Protein AF-A0A354MWX5-F1 (afdb_monomer)

Foldseek 3Di:
DQPQVVCCVVCQVLFWKAAPVGDTQHWDWDDDSQFIKTWGWLVVPQPGQKIWGSFVVFKDFQPFDWWKWAAAAPVRRHIDTGGLHDDDWDKDKRQHHPAQWMWTAGQVWTKIKGWDPPARWIWIWTCDPRMITTTIMGGCNPVDGSDGITMMTIGTDDNVPRDVVVNVVSVVVVCVVVVVDDDPVNVVVDPPDPPD

Secondary structure (DSSP, 8-state):
--HHHHHHHHHGGG-EEEETT--EEEPEEEEETTEEEEEE-GGGTTT-SEEEESTTTTEEETT-SEEEEE--BTT----EEEE-----SEEEEESSBSSSEEEEEESS-EEEEEE-TTS-EEEEEEEETTEEEEEEEEE-TTS----S-EEEEEEEE-TTT--HHHHHHHHHHHHHHTT----HHHHHTSPPP---

pLDDT: mean 93.09, std 8.94, range [40.59, 98.56]

Solvent-accessible surface area (backbone atoms only — not comparable to full-atom values): 10875 Å² total; per-residue (Å²): 130,62,68,41,54,56,46,45,78,73,46,51,91,33,42,29,29,35,35,83,87,68,50,77,46,68,44,48,76,45,70,44,105,83,24,29,42,34,41,36,60,40,88,80,47,64,84,48,52,32,37,34,42,31,46,62,65,32,52,49,44,51,75,48,59,49,31,39,38,41,50,29,32,76,88,65,53,64,65,48,76,48,61,34,60,91,69,70,75,44,77,48,70,46,70,46,48,73,48,60,44,40,36,44,31,32,73,91,42,10,34,34,43,33,51,62,87,86,63,68,55,26,41,41,36,37,35,47,95,57,32,37,37,38,28,44,35,34,64,41,76,84,74,57,75,80,83,65,58,53,47,36,41,38,32,77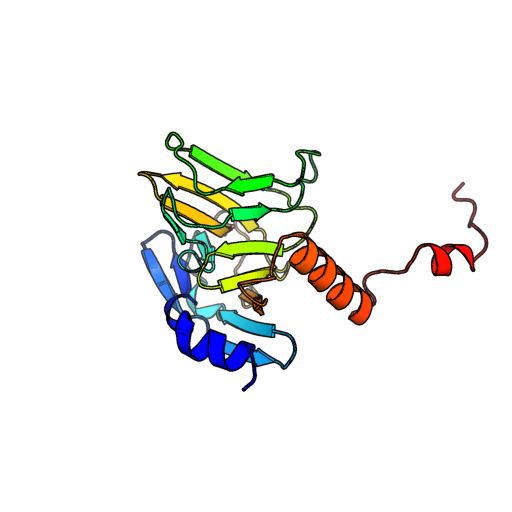,40,56,38,91,75,32,43,72,67,50,45,52,50,49,53,51,50,56,36,42,77,70,63,76,52,80,55,67,73,65,57,65,74,42,78,81,74,82,83,123

Nearest PDB structures (foldseek):
  6xua-assembly1_B  TM=2.267E-01  e=2.354E+00  Homo sapiens
  1yiv-assembly1_A  TM=2.141E-01  e=3.846E+00  Equus caballus
  5n4p-assembly1_A  TM=2.303E-01  e=5.337E+00  Homo sapiens
  5n4m-assembly1_A  TM=1.797E-01  e=5.337E+00  Homo sapiens

Radius of gyration: 17.82 Å; Cα contacts (8 Å, |Δi|>4): 387; chains: 1; bounding box: 54×37×44 Å

Structure (mmCIF, N/CA/C/O backbone):
data_AF-A0A354MWX5-F1
#
_entry.id   AF-A0A354MWX5-F1
#
loop_
_atom_site.group_PDB
_atom_site.id
_atom_site.type_symbol
_atom_site.label_atom_id
_atom_site.label_alt_id
_atom_site.label_comp_id
_atom_site.label_asym_id
_atom_site.label_entity_id
_atom_site.label_seq_id
_atom_site.pdbx_PDB_ins_code
_atom_site.Cartn_x
_atom_site.Cartn_y
_atom_site.Cartn_z
_atom_site.occupancy
_atom_site.B_iso_or_equiv
_atom_site.auth_seq_id
_atom_site.auth_comp_id
_atom_site.auth_asym_id
_atom_site.auth_atom_id
_atom_site.pdbx_PDB_model_num
ATOM 1 N N . MET A 1 1 ? -14.270 5.218 -20.185 1.00 53.84 1 MET A N 1
ATOM 2 C CA . MET A 1 1 ? -13.955 5.984 -18.963 1.00 53.84 1 MET A CA 1
ATOM 3 C C . MET A 1 1 ? -12.675 5.397 -18.401 1.00 53.84 1 MET A C 1
ATOM 5 O O . MET A 1 1 ? -12.572 4.178 -18.385 1.00 53.84 1 MET A O 1
ATOM 9 N N . ASP A 1 2 ? -11.698 6.240 -18.082 1.00 84.88 2 ASP A N 1
ATOM 10 C CA . ASP A 1 2 ? -10.367 5.834 -17.605 1.00 84.88 2 ASP A CA 1
ATOM 11 C C . ASP A 1 2 ? -10.503 5.070 -16.277 1.00 84.88 2 ASP A C 1
ATOM 13 O O . ASP A 1 2 ? -11.230 5.540 -15.394 1.00 84.88 2 ASP A O 1
ATOM 17 N N . ARG A 1 3 ? -9.886 3.889 -16.134 1.00 88.31 3 ARG A N 1
ATOM 18 C CA . ARG A 1 3 ? -10.102 2.998 -14.970 1.00 88.31 3 ARG A CA 1
ATOM 19 C C . ARG A 1 3 ? -9.712 3.696 -13.668 1.00 88.31 3 ARG A C 1
ATOM 21 O O . ARG A 1 3 ? -10.385 3.560 -12.653 1.00 88.31 3 ARG A O 1
ATOM 28 N N . GLU A 1 4 ? -8.654 4.481 -13.732 1.00 92.50 4 GLU A N 1
ATOM 29 C CA . GLU A 1 4 ? -8.051 5.263 -12.665 1.00 92.50 4 GLU A CA 1
ATOM 30 C C . GLU A 1 4 ? -9.014 6.336 -12.160 1.00 92.50 4 GLU A C 1
ATOM 32 O O . GLU A 1 4 ? -9.175 6.505 -10.955 1.00 92.50 4 GLU A O 1
ATOM 37 N N . LYS A 1 5 ? -9.717 7.021 -13.072 1.00 92.31 5 LYS A N 1
ATOM 38 C CA . LYS A 1 5 ? -10.724 8.026 -12.700 1.00 92.31 5 LYS A CA 1
ATOM 39 C C . LYS A 1 5 ? -11.892 7.385 -11.964 1.00 92.31 5 LYS A C 1
ATOM 41 O O . LYS A 1 5 ? -12.249 7.854 -10.891 1.00 92.31 5 LYS A O 1
ATOM 46 N N . LEU A 1 6 ? -12.418 6.280 -12.498 1.00 92.31 6 LEU A N 1
ATOM 47 C CA . LEU A 1 6 ? -13.505 5.538 -11.854 1.00 92.31 6 LEU A CA 1
ATOM 48 C C . LEU A 1 6 ? -13.089 5.007 -10.475 1.00 92.31 6 LEU A C 1
ATOM 50 O O . LEU A 1 6 ? -13.883 5.018 -9.536 1.00 92.31 6 LEU A O 1
ATOM 54 N N . PHE A 1 7 ? -11.845 4.546 -10.349 1.00 95.25 7 PHE A N 1
ATOM 55 C CA . PHE A 1 7 ? -11.310 4.081 -9.077 1.00 95.25 7 PHE A CA 1
ATOM 56 C C . PHE A 1 7 ? -11.258 5.222 -8.053 1.00 95.25 7 PHE A C 1
ATOM 58 O O . PHE A 1 7 ? -11.735 5.049 -6.934 1.00 95.25 7 PHE A O 1
ATOM 65 N N . CYS A 1 8 ? -10.750 6.400 -8.430 1.00 95.31 8 CYS A N 1
ATOM 66 C CA . CYS A 1 8 ? -10.751 7.574 -7.552 1.00 95.31 8 CYS A CA 1
ATOM 67 C C . CYS A 1 8 ? -12.170 8.007 -7.163 1.00 95.31 8 CYS A C 1
ATOM 69 O O . CYS A 1 8 ? -12.430 8.237 -5.989 1.00 95.31 8 CYS A O 1
ATOM 71 N N . GLU A 1 9 ? -13.099 8.081 -8.117 1.00 94.44 9 GLU A N 1
ATOM 72 C CA . GLU A 1 9 ? -14.495 8.462 -7.848 1.00 94.44 9 GLU A CA 1
ATOM 73 C C . GLU A 1 9 ? -15.165 7.549 -6.815 1.00 94.44 9 GLU A C 1
ATOM 75 O O . GLU A 1 9 ? -16.006 8.005 -6.043 1.00 94.44 9 GLU A O 1
ATOM 80 N N . ARG A 1 10 ? -14.794 6.265 -6.796 1.00 95.75 10 ARG A N 1
ATOM 81 C CA . ARG A 1 10 ? -15.405 5.267 -5.918 1.00 95.75 10 ARG A CA 1
ATOM 82 C C . ARG A 1 10 ? -14.694 5.092 -4.577 1.00 95.75 10 ARG A C 1
ATOM 84 O O . ARG A 1 10 ? -15.364 4.739 -3.614 1.00 95.75 10 ARG A O 1
ATOM 91 N N . TYR A 1 11 ? -13.376 5.275 -4.531 1.00 97.06 11 TYR A N 1
ATOM 92 C CA . TYR A 1 11 ? -12.543 4.851 -3.398 1.00 97.06 11 TYR A CA 1
ATOM 93 C C . TYR A 1 11 ? -11.638 5.954 -2.831 1.00 97.06 11 TYR A C 1
ATOM 95 O O . TYR A 1 11 ? -10.739 5.658 -2.043 1.00 97.06 11 TYR A O 1
ATOM 103 N N . ALA A 1 12 ? -11.828 7.220 -3.221 1.00 96.69 12 ALA A N 1
ATOM 104 C CA . ALA A 1 12 ? -11.016 8.331 -2.712 1.00 96.69 12 ALA A CA 1
ATOM 105 C C . ALA A 1 12 ? -11.105 8.518 -1.188 1.00 96.69 12 ALA A C 1
ATOM 107 O O . ALA A 1 12 ? -10.160 9.012 -0.578 1.00 96.69 12 ALA A O 1
ATOM 108 N N . ASP A 1 13 ? -12.203 8.102 -0.561 1.00 97.31 13 ASP A N 1
ATOM 109 C CA . ASP A 1 13 ? -12.376 8.093 0.895 1.00 97.31 13 ASP A CA 1
ATOM 110 C C . ASP A 1 13 ? -11.411 7.131 1.608 1.00 97.31 13 ASP A C 1
ATOM 112 O O . ASP A 1 13 ? -11.114 7.309 2.788 1.00 97.31 13 ASP A O 1
ATOM 116 N N . LEU A 1 14 ? -10.855 6.152 0.888 1.00 97.94 14 LEU A N 1
ATOM 117 C CA . LEU A 1 14 ? -9.849 5.223 1.406 1.00 97.94 14 LEU A CA 1
ATOM 118 C C . LEU A 1 14 ? -8.420 5.797 1.345 1.00 97.94 14 LEU A C 1
ATOM 120 O O . LEU A 1 14 ? -7.485 5.172 1.854 1.00 97.94 14 LEU A O 1
ATOM 124 N N . PHE A 1 15 ? -8.221 6.959 0.710 1.00 98.25 15 PHE A N 1
ATOM 125 C CA . PHE A 1 15 ? -6.900 7.540 0.451 1.00 98.25 15 PHE A CA 1
ATOM 126 C C . PHE A 1 15 ? -6.449 8.468 1.576 1.00 98.25 15 PHE A C 1
ATOM 128 O O . PHE A 1 15 ? -6.363 9.686 1.423 1.00 98.25 15 PHE A O 1
ATOM 135 N N . TYR A 1 16 ? -6.110 7.878 2.718 1.00 98.56 16 TYR A N 1
ATOM 136 C CA . TYR A 1 16 ? -5.539 8.603 3.848 1.00 98.56 16 TYR A CA 1
ATOM 137 C C . TYR A 1 16 ? -4.379 7.838 4.491 1.00 98.56 16 TYR A C 1
ATOM 139 O O . TYR A 1 16 ? -4.234 6.624 4.332 1.00 98.56 16 TYR A O 1
ATOM 147 N N . ALA A 1 17 ? -3.529 8.567 5.209 1.00 98.38 17 ALA A N 1
ATOM 148 C CA . ALA A 1 17 ? -2.611 8.005 6.188 1.00 98.38 17 ALA A CA 1
ATOM 149 C C . ALA A 1 17 ? -3.186 8.182 7.596 1.00 98.38 17 ALA A C 1
ATOM 151 O O . ALA A 1 17 ? -3.903 9.145 7.862 1.00 98.38 17 ALA A O 1
ATOM 152 N N . GLU A 1 18 ? -2.860 7.267 8.498 1.00 98.50 18 GLU A N 1
ATOM 153 C CA . GLU A 1 18 ? -3.254 7.323 9.903 1.00 98.50 18 GLU A CA 1
ATOM 154 C C . GLU A 1 18 ? -2.016 7.454 10.791 1.00 98.50 18 GLU A C 1
ATOM 156 O O . GLU A 1 18 ? -1.067 6.675 10.664 1.00 98.50 18 GLU A O 1
ATOM 161 N N . THR A 1 19 ? -2.021 8.454 11.668 1.00 97.88 19 THR A N 1
ATOM 162 C CA . THR A 1 19 ? -0.969 8.694 12.667 1.00 97.88 19 THR A CA 1
ATOM 163 C C . THR A 1 19 ? -1.147 7.805 13.901 1.00 97.88 19 THR A C 1
ATOM 165 O O . THR A 1 19 ? -2.194 7.191 14.104 1.00 97.88 19 THR A O 1
ATOM 168 N N . GLU A 1 20 ? -0.145 7.756 14.783 1.00 96.44 20 GLU A N 1
ATOM 169 C CA . GLU A 1 20 ? -0.207 6.987 16.036 1.00 96.44 20 GLU 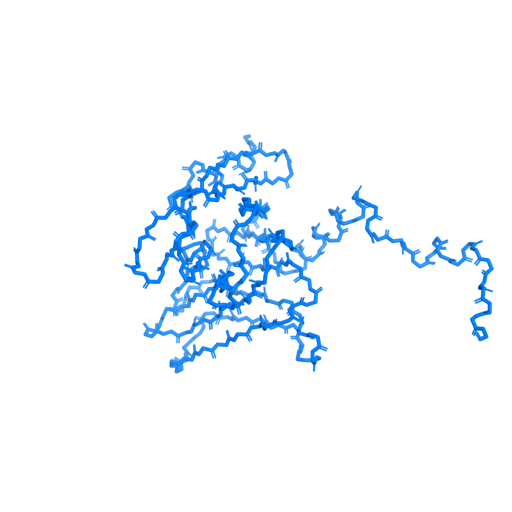A CA 1
ATOM 170 C C . GLU A 1 20 ? -1.350 7.398 16.978 1.00 96.44 20 GLU A C 1
ATOM 172 O O . GLU A 1 20 ? -1.801 6.587 17.783 1.00 96.44 20 GLU A O 1
ATOM 177 N N . ASP A 1 21 ? -1.810 8.648 16.888 1.00 96.25 21 ASP A N 1
ATOM 178 C CA . ASP A 1 21 ? -2.919 9.203 17.669 1.00 96.25 21 ASP A CA 1
ATOM 179 C C . ASP A 1 21 ? -4.275 9.101 16.946 1.00 96.25 21 ASP A C 1
ATOM 181 O O . ASP A 1 21 ? -5.273 9.636 17.428 1.00 96.25 21 ASP A O 1
ATOM 185 N N . GLY A 1 22 ? -4.330 8.402 15.806 1.00 96.25 22 GLY A N 1
ATOM 186 C CA . GLY A 1 22 ? -5.562 8.111 15.071 1.00 96.25 22 GLY A CA 1
ATOM 187 C C . GLY A 1 22 ? -6.071 9.250 14.186 1.00 96.25 22 GLY A C 1
ATOM 188 O O . GLY A 1 22 ? -7.212 9.197 13.726 1.00 96.25 22 GLY A O 1
ATOM 189 N N . ARG A 1 23 ? -5.265 10.289 13.926 1.00 97.25 23 ARG A N 1
ATOM 190 C CA . ARG A 1 23 ? -5.640 11.346 12.975 1.00 97.25 23 ARG A CA 1
ATOM 191 C C . ARG A 1 23 ? -5.520 10.831 11.547 1.00 97.25 23 ARG A C 1
ATOM 193 O O . ARG A 1 23 ? -4.545 10.176 11.186 1.00 97.25 23 ARG A O 1
ATOM 200 N N . HIS A 1 24 ? -6.501 11.183 10.721 1.00 98.19 24 HIS A N 1
ATOM 201 C CA . HIS A 1 24 ? -6.501 10.873 9.294 1.00 98.19 24 HIS A CA 1
ATOM 202 C C . HIS A 1 24 ? -5.942 12.047 8.499 1.00 98.19 24 HIS A C 1
ATOM 204 O O . HIS A 1 24 ? -6.438 13.170 8.589 1.00 98.19 24 HIS A O 1
ATOM 210 N N . LEU A 1 25 ? -4.899 11.774 7.723 1.00 98.19 25 LEU A N 1
ATOM 211 C CA . LEU A 1 25 ? -4.230 12.729 6.851 1.00 98.19 25 LEU A CA 1
ATOM 212 C C . LEU A 1 25 ? -4.550 12.357 5.396 1.00 98.19 25 LEU A C 1
ATOM 214 O O . LEU A 1 25 ? -4.050 11.337 4.915 1.00 98.19 25 LEU A O 1
ATOM 218 N N . PRO A 1 26 ? -5.405 13.117 4.693 1.00 98.00 26 PRO A N 1
ATOM 219 C CA . PRO A 1 26 ? -5.825 12.755 3.347 1.00 98.00 26 PRO A CA 1
ATOM 220 C C . PRO A 1 26 ? -4.677 12.909 2.347 1.00 98.00 26 PRO A C 1
ATOM 222 O O . PRO A 1 26 ? -3.913 13.876 2.392 1.00 98.00 26 PRO A O 1
ATOM 225 N N . PHE A 1 27 ? -4.591 11.976 1.404 1.00 98.50 27 PHE A N 1
ATOM 226 C CA . PHE A 1 27 ? -3.728 12.117 0.240 1.00 98.50 27 PHE A CA 1
ATOM 227 C C . PHE A 1 27 ? -4.395 13.017 -0.802 1.00 98.50 27 PHE A C 1
ATOM 229 O O . PHE A 1 27 ? -5.587 12.896 -1.089 1.00 98.50 27 PHE A O 1
ATOM 236 N N . SER A 1 28 ? -3.599 13.871 -1.439 1.00 98.19 28 SER A N 1
ATOM 237 C CA . SER A 1 28 ? -3.966 14.396 -2.754 1.00 98.19 28 SER A CA 1
ATOM 238 C C . SER A 1 28 ? -3.775 13.299 -3.801 1.00 98.19 28 SER A C 1
ATOM 240 O O . SER A 1 28 ? -2.906 12.441 -3.635 1.00 98.19 28 SER A O 1
ATOM 242 N N . TYR A 1 29 ? -4.578 13.297 -4.866 1.00 97.75 29 TYR A N 1
ATOM 243 C CA . TYR A 1 29 ? -4.491 12.265 -5.895 1.00 97.75 29 TYR A CA 1
ATOM 244 C C . TYR A 1 29 ? -4.602 12.817 -7.314 1.00 97.75 29 TYR A C 1
ATOM 246 O O . TYR A 1 29 ? -5.340 13.765 -7.584 1.00 97.75 29 TYR A O 1
ATOM 254 N N . LEU A 1 30 ? -3.875 12.185 -8.233 1.00 96.81 30 LEU A N 1
ATOM 255 C CA . LEU A 1 30 ? -3.856 12.513 -9.652 1.00 96.81 30 LEU A CA 1
ATOM 256 C C . LEU A 1 30 ? -3.880 11.225 -10.492 1.00 96.81 30 LEU A C 1
ATOM 258 O O . LEU A 1 30 ? -2.900 10.476 -10.474 1.00 96.81 30 LEU A O 1
ATOM 262 N N . PRO A 1 31 ? -4.960 10.963 -11.250 1.00 95.44 31 PRO A N 1
ATOM 263 C CA . PRO A 1 31 ? -4.980 9.912 -12.262 1.00 95.44 31 PRO A CA 1
ATOM 264 C C . PRO A 1 31 ? -3.977 10.220 -13.381 1.00 95.44 31 PRO A C 1
ATOM 266 O O . PRO A 1 31 ? -4.028 11.278 -14.010 1.00 95.44 31 PRO A O 1
ATOM 269 N N . LEU A 1 32 ? -3.076 9.283 -13.629 1.00 88.62 32 LEU A N 1
ATOM 270 C CA . LEU A 1 32 ? -2.125 9.236 -14.735 1.00 88.62 32 LEU A CA 1
ATOM 271 C C . LEU A 1 32 ? -2.565 8.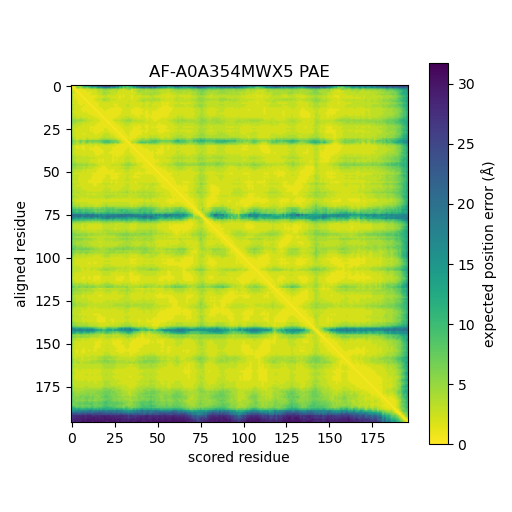035 -15.586 1.00 88.62 32 LEU A C 1
ATOM 273 O O . LEU A 1 32 ? -2.968 7.038 -15.017 1.00 88.62 32 LEU A O 1
ATOM 277 N N . GLY A 1 33 ? -2.545 8.061 -16.919 1.00 84.62 33 GLY A N 1
ATOM 278 C CA . GLY A 1 33 ? -3.186 7.001 -17.740 1.00 84.62 33 GLY A CA 1
ATOM 279 C C . GLY A 1 33 ? -2.684 5.547 -17.556 1.00 84.62 33 GLY A C 1
ATOM 280 O O . GLY A 1 33 ? -3.081 4.667 -18.310 1.00 84.62 33 GLY A O 1
ATOM 281 N N . ASN A 1 34 ? -1.776 5.297 -16.610 1.00 85.88 34 ASN A N 1
ATOM 282 C CA . ASN A 1 34 ? -1.270 3.999 -16.179 1.00 85.88 34 ASN A CA 1
ATOM 283 C C . ASN A 1 34 ? -1.319 3.784 -14.645 1.00 85.88 34 ASN A C 1
ATOM 285 O O . ASN A 1 34 ? -0.678 2.856 -14.155 1.00 85.88 34 ASN A O 1
ATOM 289 N N . GLY A 1 35 ? -2.009 4.636 -13.878 1.00 95.12 35 GLY A N 1
ATOM 290 C CA . GLY A 1 35 ? -2.104 4.548 -12.419 1.00 95.12 35 GLY A CA 1
ATOM 291 C C . GLY A 1 35 ? -2.590 5.833 -11.740 1.00 95.12 35 GLY A C 1
ATOM 292 O O . GLY A 1 35 ? -2.941 6.823 -12.361 1.00 95.12 35 GLY A O 1
ATOM 293 N N . ILE A 1 36 ? -2.601 5.858 -10.419 1.00 98.00 36 ILE A N 1
ATOM 294 C CA . ILE A 1 36 ? -2.994 7.017 -9.620 1.00 98.00 36 ILE A CA 1
ATOM 295 C C . ILE A 1 36 ? -1.794 7.394 -8.769 1.00 98.00 36 ILE A C 1
ATOM 297 O O . ILE A 1 36 ? -1.297 6.582 -7.989 1.00 98.00 36 ILE A O 1
ATOM 301 N N . ARG A 1 37 ? -1.326 8.633 -8.905 1.00 97.81 37 ARG A N 1
ATOM 302 C CA . ARG A 1 37 ? -0.329 9.189 -7.994 1.00 97.81 37 ARG A CA 1
ATOM 303 C C . ARG A 1 37 ? -1.042 9.746 -6.778 1.00 97.81 37 ARG A C 1
ATOM 305 O O . ARG A 1 37 ? -1.866 10.642 -6.926 1.00 97.81 37 ARG A O 1
ATOM 312 N N . LEU A 1 38 ? -0.694 9.239 -5.607 1.00 98.44 38 LEU A N 1
ATOM 313 C CA . LEU A 1 38 ? -1.097 9.784 -4.320 1.00 98.44 38 LEU A CA 1
ATOM 314 C C . LEU A 1 38 ? 0.090 10.538 -3.726 1.00 98.44 38 LEU A C 1
ATOM 316 O O . LEU A 1 38 ? 1.212 10.033 -3.755 1.00 98.44 38 LEU A O 1
ATOM 320 N N . GLU A 1 39 ? -0.148 11.726 -3.183 1.00 98.50 39 GLU A N 1
ATOM 321 C CA . GLU A 1 39 ? 0.875 12.521 -2.504 1.00 98.50 39 GLU A CA 1
ATOM 322 C C . GLU A 1 39 ? 0.350 13.058 -1.169 1.00 98.50 39 GLU A C 1
ATOM 324 O O . GLU A 1 39 ? -0.698 13.713 -1.115 1.00 98.50 39 GLU A O 1
ATOM 329 N N . LEU A 1 40 ? 1.095 12.772 -0.099 1.00 98.38 40 LEU A N 1
ATOM 330 C CA . LEU A 1 40 ? 0.906 13.331 1.233 1.00 98.38 40 LEU A CA 1
ATOM 331 C C . LEU A 1 40 ? 2.059 14.289 1.516 1.00 98.38 40 LEU A C 1
ATOM 333 O O . LEU A 1 40 ? 3.220 13.879 1.580 1.00 98.38 40 LEU A O 1
ATOM 337 N N . LYS A 1 41 ? 1.723 15.566 1.693 1.00 98.25 41 LYS A N 1
ATOM 338 C CA . LYS A 1 41 ? 2.708 16.613 1.936 1.00 98.25 41 LYS A CA 1
ATOM 339 C C . LYS A 1 41 ? 3.339 16.502 3.317 1.00 98.25 41 LYS A C 1
ATOM 341 O O . LYS A 1 41 ? 2.646 16.256 4.308 1.00 98.25 41 LYS A O 1
ATOM 346 N N . LYS A 1 42 ? 4.653 16.712 3.382 1.00 96.94 42 LYS A N 1
ATOM 347 C CA . LYS A 1 42 ? 5.448 16.548 4.607 1.00 96.94 42 LYS A CA 1
ATOM 348 C C . LYS A 1 42 ? 5.016 17.441 5.760 1.00 96.94 42 LYS A C 1
ATOM 350 O O . LYS A 1 42 ? 5.078 17.022 6.916 1.00 96.94 42 LYS A O 1
ATOM 355 N N . GLU A 1 43 ? 4.511 18.639 5.470 1.00 97.06 43 GLU A N 1
ATOM 356 C CA . GLU A 1 43 ? 3.977 19.548 6.487 1.00 97.06 43 GLU A CA 1
ATOM 357 C C . GLU A 1 43 ? 2.833 18.937 7.308 1.00 97.06 43 GLU A C 1
ATOM 359 O O . GLU A 1 43 ? 2.634 19.338 8.454 1.00 97.06 43 GLU A O 1
ATOM 364 N N . PHE A 1 44 ? 2.114 17.944 6.775 1.00 96.81 44 PHE A N 1
ATOM 365 C CA . PHE A 1 44 ? 1.009 17.300 7.485 1.00 96.81 44 PHE A CA 1
ATOM 366 C C . PHE A 1 44 ? 1.457 16.247 8.497 1.00 96.81 44 PHE A C 1
ATOM 368 O O . PHE A 1 44 ? 0.684 15.913 9.395 1.00 96.81 44 PHE A O 1
ATOM 375 N N . PHE A 1 45 ? 2.686 15.739 8.388 1.00 95.62 45 PHE A N 1
ATOM 376 C CA . PHE A 1 45 ? 3.164 14.637 9.224 1.00 95.62 45 PHE A CA 1
ATOM 377 C C . PHE A 1 45 ? 4.540 14.853 9.856 1.00 95.62 45 PHE A C 1
ATOM 379 O O . PHE A 1 45 ? 5.062 13.945 10.492 1.00 95.62 45 PHE A O 1
ATOM 386 N N . VAL A 1 46 ? 5.109 16.057 9.765 1.00 95.12 46 VAL A N 1
ATOM 387 C CA . VAL A 1 46 ? 6.412 16.398 10.370 1.00 95.12 46 VAL A CA 1
ATOM 388 C C . VAL A 1 46 ? 6.500 16.107 11.879 1.00 95.12 46 VAL A C 1
ATOM 390 O O . VAL A 1 46 ? 7.590 15.916 12.407 1.00 95.12 46 VAL A O 1
ATOM 393 N N . THR A 1 47 ? 5.363 16.068 12.581 1.00 93.44 47 THR A N 1
ATOM 394 C CA . THR A 1 47 ? 5.281 15.756 14.019 1.00 93.44 47 THR A CA 1
ATOM 395 C C . THR A 1 47 ? 4.815 14.333 14.328 1.00 93.44 47 THR A C 1
ATOM 397 O O . THR A 1 47 ? 4.749 13.973 15.503 1.00 93.44 47 THR A O 1
ATOM 400 N N . ALA A 1 48 ? 4.465 13.537 13.315 1.00 95.38 48 ALA A N 1
ATOM 401 C CA . ALA A 1 48 ? 3.995 12.172 13.508 1.00 95.38 48 ALA A CA 1
ATOM 402 C C . ALA A 1 48 ? 5.162 11.256 13.886 1.00 95.38 48 ALA A C 1
ATOM 404 O O . ALA A 1 48 ? 6.249 11.346 13.314 1.00 95.38 48 ALA A O 1
ATOM 405 N N . LYS A 1 49 ? 4.932 10.338 14.826 1.00 95.31 49 LYS A N 1
ATOM 406 C CA . LYS A 1 49 ? 5.912 9.291 15.153 1.00 95.31 49 LYS A CA 1
ATOM 407 C C . LYS A 1 49 ? 5.829 8.140 14.172 1.00 95.31 49 LYS A C 1
ATOM 409 O O . LYS A 1 49 ? 6.853 7.582 13.794 1.00 95.31 49 LYS A O 1
ATOM 414 N N . THR A 1 50 ? 4.613 7.783 13.773 1.00 96.06 50 THR A N 1
ATOM 415 C CA . THR A 1 50 ? 4.380 6.714 12.804 1.00 96.06 50 THR A CA 1
ATOM 416 C C . THR A 1 50 ? 3.261 7.086 11.851 1.00 96.06 50 THR A C 1
ATOM 418 O O . THR A 1 50 ? 2.332 7.791 12.240 1.00 96.06 50 THR A O 1
ATOM 421 N N . LEU A 1 51 ? 3.308 6.551 10.635 1.00 97.38 51 LEU A N 1
ATOM 422 C CA . LEU A 1 51 ? 2.211 6.653 9.675 1.00 97.38 51 LEU A CA 1
ATOM 423 C C . LEU A 1 51 ? 1.882 5.285 9.096 1.00 97.38 51 LEU A C 1
ATOM 425 O O . LEU A 1 51 ? 2.742 4.642 8.493 1.00 97.38 51 LEU A O 1
ATOM 429 N N . ARG A 1 52 ? 0.617 4.880 9.204 1.00 98.31 52 ARG A N 1
ATOM 430 C CA . ARG A 1 52 ? 0.045 3.798 8.396 1.00 98.31 52 ARG A CA 1
ATOM 431 C C . ARG A 1 52 ? -0.529 4.390 7.127 1.00 98.31 52 ARG A C 1
ATOM 433 O O . ARG A 1 52 ? -1.453 5.193 7.186 1.00 98.31 52 ARG A O 1
ATOM 440 N N . VAL A 1 53 ? 0.008 4.006 5.980 1.00 97.75 53 VAL A N 1
ATOM 441 C CA . VAL A 1 53 ? -0.381 4.556 4.680 1.00 97.75 53 VAL A CA 1
ATOM 442 C C . VAL A 1 53 ? -1.420 3.660 4.014 1.00 97.75 53 VAL A C 1
ATOM 444 O O . VAL A 1 53 ? -1.157 2.483 3.771 1.00 97.75 53 VAL A O 1
ATOM 447 N N . LEU A 1 54 ? -2.579 4.245 3.689 1.00 97.81 54 LEU A N 1
ATOM 448 C CA . LEU A 1 54 ? -3.738 3.587 3.073 1.00 97.81 54 LEU A CA 1
ATOM 449 C C . LEU A 1 54 ? -4.316 2.408 3.890 1.00 97.81 54 LEU A C 1
ATOM 451 O O . LEU A 1 54 ? -4.660 1.378 3.304 1.00 97.81 54 LEU A O 1
ATOM 455 N N . PRO A 1 55 ? -4.471 2.518 5.228 1.00 97.12 55 PRO A N 1
ATOM 456 C CA . PRO A 1 55 ? -4.908 1.391 6.053 1.00 97.12 55 PRO A CA 1
ATOM 457 C C . PRO A 1 55 ? -6.329 0.916 5.711 1.00 97.12 55 PRO A C 1
ATOM 459 O O . PRO A 1 55 ? -6.620 -0.273 5.823 1.00 97.12 55 PRO A O 1
ATOM 462 N N . ALA A 1 56 ? -7.212 1.813 5.256 1.00 97.44 56 ALA A N 1
ATOM 463 C CA . ALA A 1 56 ? -8.566 1.454 4.835 1.00 97.44 56 ALA A CA 1
ATOM 464 C C . ALA A 1 56 ? -8.609 0.728 3.483 1.00 97.44 56 ALA A C 1
ATOM 466 O O . ALA A 1 56 ? -9.448 -0.152 3.289 1.00 97.44 56 ALA A O 1
ATOM 467 N N . LEU A 1 57 ? -7.700 1.064 2.560 1.00 97.94 57 LEU A N 1
ATOM 468 C CA . LEU A 1 57 ? -7.604 0.402 1.257 1.00 97.94 57 LEU A CA 1
ATOM 469 C C . LEU A 1 57 ? -7.188 -1.065 1.414 1.00 97.94 57 LEU A C 1
ATOM 471 O O . LEU A 1 57 ? -7.680 -1.943 0.717 1.00 97.94 57 LEU A O 1
ATOM 475 N N . GLY A 1 58 ? -6.298 -1.346 2.361 1.00 97.00 58 GLY A N 1
ATOM 476 C CA . GLY A 1 58 ? -5.866 -2.700 2.673 1.00 97.00 58 GLY A CA 1
ATOM 477 C C . GLY A 1 58 ? -6.736 -3.413 3.698 1.00 97.00 58 GLY A C 1
ATOM 478 O O . GLY A 1 58 ? -6.215 -4.307 4.347 1.00 97.00 58 GLY A O 1
ATOM 479 N N . ARG A 1 59 ? -8.005 -3.033 3.908 1.00 97.94 59 ARG A N 1
ATOM 480 C CA . ARG A 1 59 ? -8.886 -3.656 4.911 1.00 97.94 59 ARG A CA 1
ATOM 481 C C . ARG A 1 59 ? -9.832 -4.680 4.284 1.00 97.94 59 ARG A C 1
ATOM 483 O O . ARG A 1 59 ? -10.534 -4.362 3.329 1.00 97.94 59 ARG A O 1
ATOM 490 N N . ALA A 1 60 ? -9.913 -5.870 4.873 1.00 98.25 60 ALA A N 1
ATOM 491 C CA . ALA A 1 60 ? -10.857 -6.921 4.489 1.00 98.25 60 ALA A CA 1
ATOM 492 C C . ALA A 1 60 ? -11.386 -7.670 5.721 1.00 98.25 60 ALA A C 1
ATOM 494 O O . ALA A 1 60 ? -10.784 -7.621 6.794 1.00 98.25 60 ALA A O 1
ATOM 495 N N . LYS A 1 61 ? -12.516 -8.365 5.594 1.00 98.25 61 LYS A N 1
ATOM 496 C CA . LYS A 1 61 ? -13.061 -9.226 6.662 1.00 98.25 61 LYS A CA 1
ATOM 497 C C . LYS A 1 61 ? -12.821 -10.700 6.363 1.00 98.25 61 LYS A C 1
ATOM 499 O O . LYS A 1 61 ? -12.734 -11.101 5.206 1.00 98.25 61 LYS A O 1
ATOM 504 N N . VAL A 1 62 ? -12.771 -11.518 7.413 1.00 98.31 62 VAL A N 1
ATOM 505 C CA . VAL A 1 62 ? -12.833 -12.980 7.276 1.00 98.31 62 VAL A CA 1
ATOM 506 C C . VAL A 1 62 ? -14.040 -13.369 6.414 1.00 98.31 62 VAL A C 1
ATOM 508 O O . VAL A 1 62 ? -15.160 -12.931 6.672 1.00 98.31 62 VAL A O 1
ATOM 511 N N . GLY A 1 63 ? -13.804 -14.212 5.411 1.00 97.94 63 GLY A N 1
ATOM 512 C CA . GLY A 1 63 ? -14.816 -14.705 4.479 1.00 97.94 63 GLY A CA 1
ATOM 513 C C . GLY A 1 63 ? -15.020 -13.841 3.233 1.00 97.94 63 GLY A C 1
ATOM 514 O O . GLY A 1 63 ? -15.686 -14.306 2.311 1.00 97.94 63 GLY A O 1
ATOM 515 N N . GLU A 1 64 ? -14.450 -12.632 3.164 1.00 98.00 64 GLU A N 1
ATOM 516 C CA . GLU A 1 64 ? -14.437 -11.859 1.915 1.00 98.00 64 GLU A CA 1
ATOM 517 C C . GLU A 1 64 ? -13.562 -12.552 0.858 1.00 98.00 64 GLU A C 1
ATOM 519 O O . GLU A 1 64 ? -12.561 -13.202 1.174 1.00 98.00 64 GLU A O 1
ATOM 524 N N . GLU A 1 65 ? -13.935 -12.413 -0.417 1.00 97.12 65 GLU A N 1
ATOM 525 C CA . GLU A 1 65 ? -13.117 -12.917 -1.517 1.00 97.12 65 GLU A CA 1
ATOM 526 C C . GLU A 1 65 ? -11.842 -12.082 -1.653 1.00 97.12 65 GLU A C 1
ATOM 528 O O . GLU A 1 65 ? -11.882 -10.849 -1.668 1.00 97.12 65 GLU A O 1
ATOM 533 N N . GLY A 1 66 ? -10.711 -12.768 -1.817 1.00 97.75 66 GLY A N 1
ATOM 534 C CA . GLY A 1 66 ? -9.448 -12.149 -2.178 1.00 97.75 66 GLY A CA 1
ATOM 535 C C . GLY A 1 66 ? -8.305 -12.506 -1.240 1.00 97.75 66 GLY A C 1
ATOM 536 O O . GLY A 1 66 ? -8.336 -13.506 -0.515 1.00 97.75 66 GLY A O 1
ATOM 537 N N . TYR A 1 67 ? -7.246 -11.712 -1.331 1.00 98.50 67 TYR A N 1
ATOM 538 C CA . TYR A 1 67 ? -6.026 -11.881 -0.557 1.00 98.50 67 TYR A CA 1
ATOM 539 C C . TYR A 1 67 ? -5.143 -10.634 -0.645 1.00 98.50 67 TYR A C 1
ATOM 541 O O . TYR A 1 67 ? -5.261 -9.813 -1.559 1.00 98.50 67 TYR A O 1
ATOM 549 N N . PHE A 1 68 ? -4.177 -10.549 0.262 1.00 98.44 68 PHE A N 1
ATOM 550 C CA . PHE A 1 68 ? -3.010 -9.681 0.105 1.00 98.44 68 PHE A CA 1
ATOM 551 C C . PHE A 1 68 ? -1.820 -10.472 -0.430 1.00 98.44 68 PHE A C 1
ATOM 553 O O . PHE A 1 68 ? -1.707 -11.671 -0.171 1.00 98.44 68 PHE A O 1
ATOM 560 N N . ILE A 1 69 ? -0.926 -9.812 -1.161 1.00 97.00 69 ILE A N 1
ATOM 561 C CA . ILE A 1 69 ? 0.363 -10.379 -1.571 1.00 97.00 69 ILE A CA 1
ATOM 562 C C . ILE A 1 69 ? 1.478 -9.419 -1.166 1.00 97.00 69 ILE A C 1
ATOM 564 O O . ILE A 1 69 ? 1.457 -8.240 -1.529 1.00 97.00 69 ILE A O 1
ATOM 568 N N . THR A 1 70 ? 2.451 -9.918 -0.408 1.00 95.25 70 THR A N 1
ATOM 569 C CA . THR A 1 70 ? 3.671 -9.175 -0.080 1.00 95.25 70 THR A CA 1
ATOM 570 C C . THR A 1 70 ? 4.898 -9.801 -0.721 1.00 95.25 70 THR A C 1
ATOM 572 O O . THR A 1 70 ? 4.975 -11.026 -0.856 1.00 95.25 70 THR A O 1
ATOM 575 N N . PRO A 1 71 ? 5.865 -8.964 -1.131 1.00 93.00 71 PRO A N 1
ATOM 576 C CA . PRO A 1 71 ? 7.101 -9.435 -1.718 1.00 93.00 71 PRO A CA 1
ATOM 577 C C . PRO A 1 71 ? 7.973 -10.112 -0.669 1.00 93.00 71 PRO A C 1
ATOM 579 O O . PRO A 1 71 ? 7.937 -9.772 0.513 1.00 93.00 71 PRO A O 1
ATOM 582 N N . ARG A 1 72 ? 8.840 -10.996 -1.140 1.00 90.25 72 ARG A N 1
ATOM 583 C CA . ARG A 1 72 ? 9.896 -11.634 -0.362 1.00 90.25 72 ARG A CA 1
ATOM 584 C C . ARG A 1 72 ? 10.679 -10.650 0.511 1.00 90.25 72 ARG A C 1
ATOM 586 O O . ARG A 1 72 ? 11.049 -9.559 0.063 1.00 90.25 72 ARG A O 1
ATOM 593 N N . GLU A 1 73 ? 11.024 -11.082 1.718 1.00 86.81 73 GLU A N 1
ATOM 594 C CA . GLU A 1 73 ? 12.021 -10.409 2.554 1.00 86.81 73 GLU A CA 1
ATOM 595 C C . GLU A 1 73 ? 13.454 -10.692 2.083 1.00 86.81 73 GLU A C 1
ATOM 597 O O . GLU A 1 73 ? 13.769 -11.759 1.547 1.00 86.81 73 GLU A O 1
ATOM 602 N N . ILE A 1 74 ? 14.375 -9.767 2.365 1.00 84.62 74 ILE A N 1
ATOM 603 C CA . ILE A 1 74 ? 15.812 -9.970 2.108 1.00 84.62 74 ILE A CA 1
ATOM 604 C C . ILE A 1 74 ? 16.392 -11.188 2.852 1.00 84.62 74 ILE A C 1
ATOM 606 O O . ILE A 1 74 ? 17.319 -11.834 2.368 1.00 84.62 74 ILE A O 1
ATOM 610 N N . THR A 1 75 ? 15.803 -11.548 3.994 1.00 82.69 75 THR A N 1
ATOM 611 C CA . THR A 1 75 ? 16.130 -12.720 4.828 1.00 82.69 75 THR A CA 1
ATOM 612 C C . THR A 1 75 ? 15.645 -14.042 4.233 1.00 82.69 75 THR A C 1
ATOM 614 O O . THR A 1 75 ? 15.785 -15.089 4.857 1.00 82.69 75 THR A O 1
ATOM 617 N N . CYS A 1 76 ? 15.124 -14.015 3.005 1.00 69.31 76 CYS A N 1
ATOM 618 C CA . CYS A 1 76 ? 14.705 -15.173 2.230 1.00 69.31 76 CYS A CA 1
ATOM 619 C C . CYS A 1 76 ? 13.401 -15.860 2.671 1.00 69.31 76 CYS A C 1
ATOM 621 O O . CYS A 1 76 ? 13.036 -16.848 2.025 1.00 69.31 76 CYS A O 1
ATOM 623 N N . SER A 1 77 ? 12.660 -15.306 3.637 1.00 70.00 77 SER A N 1
ATOM 624 C CA . SER A 1 77 ? 11.230 -15.580 3.857 1.00 70.00 77 SER A CA 1
ATOM 625 C C . SER A 1 77 ? 10.495 -15.306 2.537 1.00 70.00 77 SER A C 1
ATOM 627 O O . SER A 1 77 ? 10.588 -14.188 2.037 1.00 70.00 77 SER A O 1
ATOM 629 N N . GLY A 1 78 ? 9.896 -16.323 1.904 1.00 76.81 78 GLY A N 1
ATOM 630 C CA . GLY A 1 78 ? 9.290 -16.252 0.558 1.00 76.81 78 GLY A CA 1
ATOM 631 C C . GLY A 1 78 ? 8.263 -15.123 0.360 1.00 76.81 78 GLY A C 1
ATOM 632 O O . GLY A 1 78 ? 7.948 -14.388 1.289 1.00 76.81 78 GLY A O 1
ATOM 633 N N . ASP A 1 79 ? 7.715 -14.987 -0.850 1.00 84.38 79 ASP A N 1
ATOM 634 C CA . ASP A 1 79 ? 6.529 -14.141 -1.053 1.00 84.38 79 ASP A CA 1
ATOM 635 C C . ASP A 1 79 ? 5.350 -14.693 -0.228 1.00 84.38 79 ASP A C 1
ATOM 637 O O . ASP A 1 79 ? 5.169 -15.912 -0.142 1.00 84.38 79 ASP A O 1
ATOM 641 N N . ILE A 1 80 ? 4.551 -13.815 0.387 1.00 90.94 80 ILE A N 1
ATOM 642 C CA . ILE A 1 80 ? 3.466 -14.225 1.295 1.00 90.94 80 ILE A CA 1
ATOM 643 C C . ILE A 1 80 ? 2.121 -13.814 0.715 1.00 90.94 80 ILE A C 1
ATOM 645 O O . ILE A 1 80 ? 1.826 -12.627 0.567 1.00 90.94 80 ILE A O 1
ATOM 649 N N . GLN A 1 81 ? 1.286 -14.815 0.440 1.00 95.38 81 GLN A N 1
ATOM 650 C CA . GLN A 1 81 ? -0.110 -14.632 0.065 1.00 95.38 81 GLN A CA 1
ATOM 651 C C . GLN A 1 81 ? -1.021 -14.857 1.276 1.00 95.38 81 GLN A C 1
ATOM 653 O O . GLN A 1 81 ? -1.071 -15.949 1.845 1.00 95.38 81 GLN A O 1
ATOM 658 N N . THR A 1 82 ? -1.778 -13.830 1.650 1.00 96.75 82 THR A N 1
ATOM 659 C CA . THR A 1 82 ? -2.639 -13.832 2.838 1.00 96.75 82 THR A CA 1
ATOM 660 C C . THR A 1 82 ? -4.106 -13.816 2.429 1.00 96.75 82 THR A C 1
ATOM 662 O O . THR A 1 82 ? -4.673 -12.756 2.185 1.00 96.75 82 THR A O 1
ATOM 665 N N . PHE A 1 83 ? -4.728 -14.995 2.359 1.00 98.06 83 PHE A N 1
ATOM 666 C CA . PHE A 1 83 ? -6.174 -15.153 2.128 1.00 98.06 83 PHE A CA 1
ATOM 667 C C . PHE A 1 83 ? -6.997 -14.754 3.351 1.00 98.06 83 PHE A C 1
ATOM 669 O O . PHE A 1 83 ? -6.556 -15.009 4.468 1.00 98.06 83 PHE A O 1
ATOM 676 N N . PHE A 1 84 ? -8.213 -14.239 3.182 1.00 98.00 84 PHE A N 1
ATOM 677 C CA . PHE A 1 84 ? -9.063 -13.772 4.289 1.00 98.00 84 PHE A CA 1
ATOM 678 C C . PHE A 1 84 ? -9.854 -14.904 4.980 1.00 98.00 84 PHE A C 1
ATOM 680 O O . PHE A 1 84 ? -11.072 -14.854 5.113 1.00 98.00 84 PHE A O 1
ATOM 687 N N . ILE A 1 85 ? -9.170 -15.962 5.420 1.00 97.75 85 ILE A N 1
ATOM 688 C CA . ILE A 1 85 ? -9.762 -17.098 6.160 1.00 97.75 85 ILE A CA 1
ATOM 689 C C . ILE A 1 85 ? -9.713 -16.868 7.683 1.00 97.75 85 ILE A C 1
ATOM 691 O O . ILE A 1 85 ? -8.971 -15.995 8.121 1.00 97.75 85 ILE A O 1
ATOM 695 N N . PRO A 1 86 ? -10.449 -17.608 8.530 1.00 97.69 86 PRO A N 1
ATOM 696 C CA . PRO A 1 86 ? -10.324 -17.471 9.985 1.00 97.69 86 PRO A CA 1
ATOM 697 C C . PRO A 1 86 ? -8.886 -17.724 10.477 1.00 97.69 86 PRO A C 1
ATOM 699 O O . PRO A 1 86 ? -8.266 -18.713 10.082 1.00 97.69 86 PRO A O 1
ATOM 702 N N . ARG A 1 87 ? -8.360 -16.839 11.333 1.00 95.06 87 ARG A N 1
ATOM 703 C CA . ARG A 1 87 ? -7.070 -16.969 12.038 1.00 95.06 87 ARG A CA 1
ATOM 704 C C . ARG A 1 87 ? -7.190 -16.385 13.444 1.00 95.06 87 ARG A C 1
ATOM 706 O O . ARG A 1 87 ? -8.082 -15.576 13.688 1.00 95.06 87 ARG A O 1
ATOM 713 N N . GLU A 1 88 ? -6.294 -16.803 14.333 1.00 97.12 88 GLU A N 1
ATOM 714 C CA . GLU A 1 88 ? -6.061 -16.103 15.598 1.00 97.12 88 GLU A CA 1
ATOM 715 C C . GLU A 1 88 ? -5.498 -14.704 15.341 1.00 97.12 88 GLU A C 1
ATOM 717 O O . GLU A 1 88 ? -4.941 -14.438 14.268 1.00 97.12 88 GLU A O 1
ATOM 722 N N . ASP A 1 89 ? -5.635 -13.832 16.339 1.00 97.94 89 ASP A N 1
ATOM 723 C CA . ASP A 1 89 ? -5.077 -12.491 16.274 1.00 97.94 89 ASP A CA 1
ATOM 724 C C . ASP A 1 89 ? -3.555 -12.572 16.110 1.00 97.94 89 ASP A C 1
ATOM 726 O O . ASP A 1 89 ? -2.845 -13.185 16.911 1.00 97.94 89 ASP A O 1
ATOM 730 N N . ALA A 1 90 ? -3.055 -11.980 15.031 1.00 95.88 90 ALA A N 1
ATOM 731 C CA . ALA A 1 90 ? -1.663 -12.079 14.639 1.00 95.88 90 ALA A CA 1
ATOM 732 C C . ALA A 1 90 ? -1.213 -10.837 13.878 1.00 95.88 90 ALA A C 1
ATOM 734 O O . ALA A 1 90 ? -1.949 -10.253 13.080 1.00 95.88 90 ALA A O 1
ATOM 735 N N . GLU A 1 91 ? 0.053 -10.490 14.073 1.00 95.88 91 GLU A N 1
ATOM 736 C CA . GLU A 1 91 ? 0.725 -9.420 13.354 1.00 95.88 91 GLU A CA 1
ATOM 737 C C . GLU A 1 91 ? 1.991 -9.961 12.695 1.00 95.88 91 GLU A C 1
ATOM 739 O O . GLU A 1 91 ? 2.788 -10.675 13.307 1.00 95.88 91 GLU A O 1
ATOM 744 N N . TYR A 1 92 ? 2.190 -9.589 11.437 1.00 93.50 92 TYR A N 1
ATOM 745 C CA . TYR A 1 92 ? 3.399 -9.862 10.683 1.00 93.50 92 TYR A CA 1
ATOM 746 C C . TYR A 1 92 ? 3.931 -8.560 10.087 1.00 93.50 92 TYR A C 1
ATOM 748 O O . TYR A 1 92 ? 3.182 -7.769 9.516 1.00 93.50 92 TYR A O 1
ATOM 756 N N . ARG A 1 93 ? 5.243 -8.337 10.207 1.00 93.69 93 ARG A N 1
ATOM 757 C CA . ARG A 1 93 ? 5.912 -7.157 9.652 1.00 93.69 93 ARG A CA 1
ATOM 758 C C . ARG A 1 93 ? 7.012 -7.571 8.698 1.00 93.69 93 ARG A C 1
ATOM 760 O O . ARG A 1 93 ? 8.037 -8.086 9.139 1.00 93.69 93 ARG A O 1
ATOM 767 N N . ASN A 1 94 ? 6.835 -7.246 7.423 1.00 92.94 94 ASN A N 1
ATOM 768 C CA . ASN A 1 94 ? 7.892 -7.358 6.431 1.00 92.94 94 ASN A CA 1
ATOM 769 C C . ASN A 1 94 ? 8.810 -6.137 6.533 1.00 92.94 94 ASN A C 1
ATOM 771 O O . ASN A 1 94 ? 8.477 -5.048 6.058 1.00 92.94 94 ASN A O 1
ATOM 775 N N . ARG A 1 95 ? 9.949 -6.310 7.211 1.00 91.00 95 ARG A N 1
ATOM 776 C CA . ARG A 1 95 ? 10.861 -5.204 7.562 1.00 91.00 95 ARG A CA 1
ATOM 777 C C . ARG A 1 95 ? 11.833 -4.826 6.450 1.00 91.00 95 ARG A C 1
ATOM 779 O O . ARG A 1 95 ? 12.465 -3.776 6.509 1.00 91.00 95 ARG A O 1
ATOM 786 N N . SER A 1 96 ? 12.018 -5.706 5.472 1.00 88.94 96 SER A N 1
ATOM 787 C CA . SER A 1 96 ? 13.001 -5.524 4.402 1.00 88.94 96 SER A CA 1
ATOM 788 C C . SER A 1 96 ? 12.497 -6.138 3.099 1.00 88.94 96 SER A C 1
ATOM 790 O O . SER A 1 96 ? 13.081 -7.116 2.614 1.00 88.94 96 SER A O 1
ATOM 792 N N . PRO A 1 97 ? 11.408 -5.586 2.532 1.00 91.06 97 PRO A N 1
ATOM 793 C CA . PRO A 1 97 ? 10.823 -6.118 1.315 1.00 91.06 97 PRO A CA 1
ATOM 794 C C . PRO A 1 97 ? 11.769 -5.887 0.132 1.00 91.06 97 PRO A C 1
ATOM 796 O O . PRO A 1 97 ? 12.270 -4.780 -0.095 1.00 91.06 97 PRO A O 1
ATOM 799 N N . ILE A 1 98 ? 12.016 -6.935 -0.658 1.00 91.06 98 ILE A N 1
ATOM 800 C CA . ILE A 1 98 ? 12.947 -6.855 -1.793 1.00 91.06 98 ILE A CA 1
ATOM 801 C C . ILE A 1 98 ? 12.405 -5.936 -2.900 1.00 91.06 98 ILE A C 1
ATOM 803 O O . ILE A 1 98 ? 13.176 -5.282 -3.603 1.00 91.06 98 ILE A O 1
ATOM 807 N N . MET A 1 99 ? 11.077 -5.829 -3.009 1.00 92.12 99 MET A N 1
ATOM 808 C CA . MET A 1 99 ? 10.364 -4.928 -3.917 1.00 92.12 99 MET A CA 1
ATOM 809 C C . MET A 1 99 ? 9.591 -3.872 -3.129 1.00 92.12 99 MET A C 1
ATOM 811 O O . MET A 1 99 ? 9.095 -4.139 -2.040 1.00 92.12 99 MET A O 1
ATOM 815 N N . SER A 1 100 ? 9.468 -2.667 -3.684 1.00 94.12 100 SER A N 1
ATOM 816 C CA . SER A 1 100 ? 8.691 -1.582 -3.066 1.00 94.12 100 SER A CA 1
ATOM 817 C C . SER A 1 100 ? 7.253 -1.567 -3.523 1.00 94.12 100 SER A C 1
ATOM 819 O O . SER A 1 100 ? 6.760 -0.572 -4.044 1.00 94.12 100 SER A O 1
ATOM 821 N N . CYS A 1 101 ? 6.584 -2.696 -3.351 1.00 96.69 101 CYS A N 1
ATOM 822 C CA . CYS A 1 101 ? 5.178 -2.810 -3.663 1.00 96.69 101 CYS A CA 1
ATOM 823 C C . CYS A 1 101 ? 4.509 -3.905 -2.838 1.00 96.69 101 CYS A C 1
ATOM 825 O O . CYS A 1 101 ? 5.178 -4.752 -2.249 1.00 96.69 101 CYS A O 1
ATOM 827 N N . TYR A 1 102 ? 3.185 -3.879 -2.808 1.00 97.88 102 TYR A N 1
ATOM 828 C CA . TYR A 1 102 ? 2.338 -4.972 -2.347 1.00 97.88 102 TYR A CA 1
ATOM 829 C C . TYR A 1 102 ? 1.046 -4.975 -3.161 1.00 97.88 102 TYR A C 1
ATOM 831 O O . TYR A 1 102 ? 0.696 -3.981 -3.799 1.00 97.88 102 TYR A O 1
ATOM 839 N N . GLY A 1 103 ? 0.353 -6.105 -3.178 1.00 98.19 103 GLY A N 1
ATOM 840 C CA . GLY A 1 103 ? -0.886 -6.257 -3.928 1.00 98.19 103 GLY A CA 1
ATOM 841 C C . GLY A 1 103 ? -2.082 -6.488 -3.022 1.00 98.19 103 GLY A C 1
ATOM 842 O O . GLY A 1 103 ? -1.979 -7.160 -1.992 1.00 98.19 103 GLY A O 1
ATOM 843 N N . ILE A 1 104 ? -3.222 -5.955 -3.443 1.00 98.56 104 ILE A N 1
ATOM 844 C CA . ILE A 1 104 ? -4.523 -6.173 -2.820 1.00 98.56 104 ILE A CA 1
ATOM 845 C C . ILE A 1 104 ? -5.447 -6.744 -3.889 1.00 98.56 104 ILE A C 1
ATOM 847 O O . ILE A 1 104 ? -5.643 -6.121 -4.933 1.00 98.56 104 ILE A O 1
ATOM 851 N N . ARG A 1 105 ? -6.032 -7.912 -3.624 1.00 98.38 105 ARG A N 1
ATOM 852 C CA . ARG A 1 105 ? -7.176 -8.433 -4.371 1.00 98.38 105 ARG A CA 1
ATOM 853 C C . ARG A 1 105 ? -8.362 -8.521 -3.426 1.00 98.38 105 ARG A C 1
ATOM 855 O O . ARG A 1 105 ? -8.258 -9.151 -2.376 1.00 98.38 105 ARG A O 1
ATOM 862 N N . ARG A 1 106 ? -9.474 -7.921 -3.828 1.00 97.25 106 ARG A N 1
ATOM 863 C CA . ARG A 1 106 ? -10.794 -8.013 -3.202 1.00 97.25 106 ARG A CA 1
ATOM 864 C C . ARG A 1 106 ? -11.840 -8.213 -4.298 1.00 97.25 106 ARG A C 1
ATOM 866 O O . ARG A 1 106 ? -11.527 -8.023 -5.474 1.00 97.25 106 ARG A O 1
ATOM 873 N N . ALA A 1 107 ? -13.065 -8.570 -3.925 1.00 95.38 107 ALA A N 1
ATOM 874 C CA . ALA A 1 107 ? -14.160 -8.722 -4.883 1.00 95.38 107 ALA A CA 1
ATOM 875 C C . ALA A 1 107 ? -14.419 -7.428 -5.677 1.00 95.38 107 ALA A C 1
ATOM 877 O O . ALA A 1 107 ? -14.638 -7.456 -6.884 1.00 95.38 107 ALA A O 1
ATOM 878 N N . GLU A 1 108 ? -14.370 -6.271 -5.013 1.00 95.12 108 GLU A N 1
ATOM 879 C CA . GLU A 1 108 ? -14.753 -4.996 -5.625 1.00 95.12 108 GLU A CA 1
ATOM 880 C C . GLU A 1 108 ? -13.611 -4.330 -6.399 1.00 95.12 108 GLU A C 1
ATOM 882 O O . GLU A 1 108 ? -13.860 -3.499 -7.276 1.00 95.12 108 GLU A O 1
ATOM 887 N N . TYR A 1 109 ? -12.362 -4.656 -6.063 1.00 96.69 109 TYR A N 1
ATOM 888 C CA . TYR A 1 109 ? -11.184 -4.111 -6.724 1.00 96.69 109 TYR A CA 1
ATOM 889 C C . TYR A 1 109 ? -9.943 -4.980 -6.549 1.00 96.69 109 TYR A C 1
ATOM 891 O O . TYR A 1 109 ? -9.735 -5.651 -5.539 1.00 96.69 109 TYR A O 1
ATOM 899 N N . SER A 1 110 ? -9.043 -4.860 -7.520 1.00 97.75 110 SER A N 1
ATOM 900 C CA . SER A 1 110 ? -7.674 -5.340 -7.421 1.00 97.75 110 SER A CA 1
ATOM 901 C C . SER A 1 110 ? -6.718 -4.190 -7.704 1.00 97.75 110 SER A C 1
ATOM 903 O O . SER A 1 110 ? -6.953 -3.397 -8.615 1.00 97.75 110 SER A O 1
ATOM 905 N N . CYS A 1 111 ? -5.617 -4.094 -6.968 1.00 97.88 111 CYS A N 1
ATOM 906 C CA . CYS A 1 111 ? -4.603 -3.078 -7.218 1.00 97.88 111 CYS A CA 1
ATOM 907 C C . CYS A 1 111 ? -3.200 -3.514 -6.787 1.00 97.88 111 CYS A C 1
ATOM 909 O O . CYS A 1 111 ? -3.010 -4.333 -5.887 1.00 97.88 111 CYS A O 1
ATOM 911 N N . LEU A 1 112 ? -2.210 -2.931 -7.457 1.00 98.44 112 LEU A N 1
ATOM 912 C CA . LEU A 1 112 ? -0.814 -2.935 -7.039 1.00 98.44 112 LEU A CA 1
ATOM 913 C C . LEU A 1 112 ? -0.515 -1.584 -6.386 1.00 98.44 112 LEU A C 1
ATOM 915 O O . LEU A 1 112 ? -0.717 -0.542 -7.008 1.00 98.44 112 LEU A O 1
ATOM 919 N N . VAL A 1 113 ? -0.022 -1.597 -5.154 1.00 98.44 113 VAL A N 1
ATOM 920 C CA . VAL A 1 113 ? 0.432 -0.400 -4.442 1.00 98.44 113 VAL A CA 1
ATOM 921 C C . VAL A 1 113 ? 1.947 -0.349 -4.523 1.00 98.44 113 VAL A C 1
ATOM 923 O O . VAL A 1 113 ? 2.611 -1.273 -4.059 1.00 98.44 113 VAL A O 1
ATOM 926 N N . ARG A 1 114 ? 2.505 0.712 -5.104 1.00 97.69 114 ARG A N 1
ATOM 927 C CA . ARG A 1 114 ? 3.950 0.932 -5.231 1.00 97.69 114 ARG A CA 1
ATOM 928 C C . ARG A 1 114 ? 4.369 2.094 -4.343 1.00 97.69 114 ARG A C 1
ATOM 930 O O . ARG A 1 114 ? 3.730 3.144 -4.338 1.00 97.69 114 ARG A O 1
ATOM 937 N N . LEU A 1 115 ? 5.446 1.891 -3.602 1.00 96.69 115 LEU A N 1
ATOM 938 C CA . LEU A 1 115 ? 5.953 2.812 -2.595 1.00 96.69 115 LEU A CA 1
ATOM 939 C C . LEU A 1 115 ? 7.231 3.475 -3.110 1.00 96.69 115 LEU A C 1
ATOM 941 O O . LEU A 1 115 ? 8.129 2.792 -3.611 1.00 96.69 115 LEU A O 1
ATOM 945 N N . GLU A 1 116 ? 7.342 4.790 -2.958 1.00 94.25 116 GLU A N 1
ATOM 946 C CA . GLU A 1 116 ? 8.626 5.470 -3.108 1.00 94.25 116 GLU A CA 1
ATOM 947 C C . GLU A 1 116 ? 9.554 5.102 -1.931 1.00 94.25 116 GLU A C 1
ATOM 949 O O . GLU A 1 116 ? 9.122 5.027 -0.780 1.00 94.25 116 GLU A O 1
ATOM 954 N N . ARG A 1 117 ? 10.840 4.837 -2.206 1.00 89.25 117 ARG A N 1
ATOM 955 C CA . ARG A 1 117 ? 11.854 4.502 -1.181 1.00 89.25 117 ARG A CA 1
ATOM 956 C C . ARG A 1 117 ? 12.516 5.754 -0.598 1.00 89.25 117 ARG A C 1
ATOM 958 O O . ARG A 1 117 ? 13.740 5.817 -0.518 1.00 89.25 117 ARG A O 1
ATOM 965 N N . ASN A 1 118 ? 11.727 6.761 -0.245 1.00 90.00 118 ASN A N 1
ATOM 966 C CA . ASN A 1 118 ? 12.241 7.990 0.359 1.00 90.00 118 ASN A CA 1
ATOM 967 C C . ASN A 1 118 ? 12.361 7.911 1.886 1.00 90.00 118 ASN A C 1
ATOM 969 O O . ASN A 1 118 ? 13.103 8.683 2.465 1.00 90.00 118 ASN A O 1
ATOM 973 N N . TYR A 1 119 ? 11.706 6.951 2.531 1.00 92.69 119 TYR A N 1
ATOM 974 C CA . TYR A 1 119 ? 11.837 6.722 3.968 1.00 92.69 119 TYR A CA 1
ATOM 975 C C . TYR A 1 119 ? 11.926 5.236 4.287 1.00 92.69 119 TYR A C 1
ATOM 977 O O . TYR A 1 119 ? 11.536 4.379 3.484 1.00 92.69 119 TYR A O 1
ATOM 985 N N . HIS A 1 120 ? 12.385 4.928 5.498 1.00 91.00 120 HIS A N 1
ATOM 986 C CA . HIS A 1 120 ? 12.246 3.593 6.057 1.00 91.00 120 HIS A CA 1
ATOM 987 C C . HIS A 1 120 ? 10.770 3.253 6.297 1.00 91.00 120 HIS A C 1
ATOM 989 O O . HIS A 1 120 ? 10.037 3.982 6.965 1.00 91.00 120 HIS A O 1
ATOM 995 N N . TYR A 1 121 ? 10.344 2.108 5.770 1.00 94.12 121 TYR A N 1
ATOM 996 C CA . TYR A 1 121 ? 9.008 1.573 5.993 1.00 94.12 121 TYR A CA 1
ATOM 997 C C . TYR A 1 121 ? 9.045 0.055 6.157 1.00 94.12 121 TYR A C 1
ATOM 999 O O . TYR A 1 121 ? 9.984 -0.627 5.737 1.00 94.12 121 TYR A O 1
ATOM 1007 N N . GLN A 1 122 ? 7.983 -0.476 6.749 1.00 94.81 122 GLN A N 1
ATOM 1008 C CA . GLN A 1 122 ? 7.693 -1.904 6.832 1.00 94.81 122 GLN A CA 1
ATOM 1009 C C . GLN A 1 122 ? 6.325 -2.157 6.200 1.00 94.81 122 GLN A C 1
ATOM 1011 O O . GLN A 1 122 ? 5.481 -1.264 6.197 1.00 94.81 122 GLN A O 1
ATOM 1016 N N . LEU A 1 123 ? 6.073 -3.356 5.676 1.00 96.75 123 LEU A N 1
ATOM 1017 C CA . LEU A 1 123 ? 4.697 -3.753 5.358 1.00 96.75 123 LEU A CA 1
ATOM 1018 C C . LEU A 1 123 ? 4.104 -4.425 6.593 1.00 96.75 123 LEU A C 1
ATOM 1020 O O . LEU A 1 123 ? 4.607 -5.462 7.029 1.00 96.75 123 LEU A O 1
ATOM 1024 N N . GLU A 1 124 ? 3.074 -3.818 7.168 1.00 97.19 124 GLU A N 1
ATOM 1025 C CA . GLU A 1 124 ? 2.357 -4.334 8.334 1.00 97.19 124 GLU A CA 1
ATOM 1026 C C . GLU A 1 124 ? 1.141 -5.122 7.845 1.00 97.19 124 GLU A C 1
ATOM 1028 O O . GLU A 1 124 ? 0.301 -4.577 7.129 1.00 97.19 124 GLU A O 1
ATOM 1033 N N . LEU A 1 125 ? 1.065 -6.400 8.219 1.00 96.69 125 LEU A N 1
ATOM 1034 C CA . LEU A 1 125 ? -0.094 -7.261 8.020 1.00 96.69 125 LEU A CA 1
ATOM 1035 C C . LEU A 1 125 ? -0.661 -7.628 9.382 1.00 96.69 125 LEU A C 1
ATOM 1037 O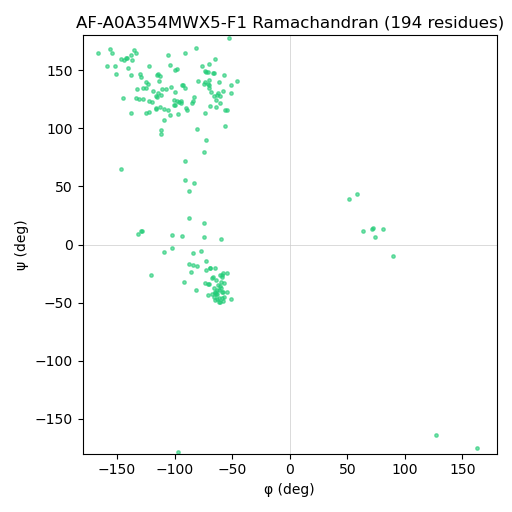 O . LEU A 1 125 ? 0.077 -8.106 10.246 1.00 96.69 125 LEU A O 1
ATOM 1041 N N . LYS A 1 126 ? -1.969 -7.463 9.555 1.00 97.31 126 LYS A N 1
ATOM 1042 C CA . LYS A 1 126 ? -2.669 -7.882 10.771 1.00 97.31 126 LYS A CA 1
ATOM 1043 C C . LYS A 1 126 ? -3.880 -8.725 10.433 1.00 97.31 126 LYS A C 1
ATOM 1045 O O . LYS A 1 126 ? -4.561 -8.471 9.442 1.00 97.31 126 LYS A O 1
ATOM 1050 N N . ALA A 1 127 ? -4.133 -9.712 11.276 1.00 97.75 127 ALA A N 1
ATOM 1051 C CA . ALA A 1 127 ? -5.431 -10.331 11.460 1.00 97.75 127 ALA A CA 1
ATOM 1052 C C . ALA A 1 127 ? -5.825 -10.026 12.903 1.00 97.75 127 ALA A C 1
ATOM 1054 O O . ALA A 1 127 ? -5.108 -10.423 13.812 1.00 97.75 127 ALA A O 1
ATOM 1055 N N . GLU A 1 128 ? -6.896 -9.276 13.119 1.00 97.81 128 GLU A N 1
ATOM 1056 C CA . GLU A 1 128 ? -7.343 -8.906 14.462 1.00 97.81 128 GLU A CA 1
ATOM 1057 C C . GLU A 1 128 ? -8.868 -8.864 14.489 1.00 97.81 128 GLU A C 1
ATOM 1059 O O . GLU A 1 128 ? -9.488 -8.194 13.658 1.00 97.81 128 GLU A O 1
ATOM 1064 N N . ASN A 1 129 ? -9.492 -9.595 15.413 1.00 97.38 129 ASN A N 1
ATOM 1065 C CA . ASN A 1 129 ? -10.951 -9.643 15.569 1.00 97.38 129 ASN A CA 1
ATOM 1066 C C . ASN A 1 129 ? -11.693 -9.946 14.249 1.00 97.38 129 ASN A C 1
ATOM 1068 O O . ASN A 1 129 ? -12.733 -9.360 13.936 1.00 97.38 129 ASN A O 1
ATOM 1072 N N . GLY A 1 130 ? -11.133 -10.845 13.433 1.00 97.38 130 GLY A N 1
ATOM 1073 C CA . GLY A 1 130 ? -11.689 -11.221 12.129 1.00 97.38 130 GLY A CA 1
ATOM 1074 C C . GLY A 1 130 ? -11.561 -10.154 11.032 1.00 97.38 130 GLY A C 1
ATOM 1075 O O . GLY A 1 130 ? -12.210 -10.269 9.987 1.00 97.38 130 GLY A O 1
ATOM 1076 N N . VAL A 1 131 ? -10.735 -9.128 11.240 1.00 98.25 131 VAL A N 1
ATOM 1077 C CA . VAL A 1 131 ? -10.405 -8.094 10.254 1.00 98.25 131 VAL A CA 1
ATOM 1078 C C . VAL A 1 131 ? -8.949 -8.244 9.832 1.00 98.25 131 VAL A C 1
ATO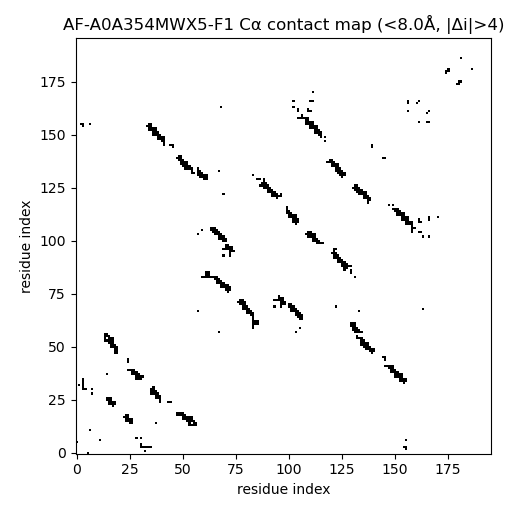M 1080 O O . VAL A 1 131 ? -8.045 -8.295 10.660 1.00 98.25 131 VAL A O 1
ATOM 1083 N N . TYR A 1 132 ? -8.732 -8.285 8.52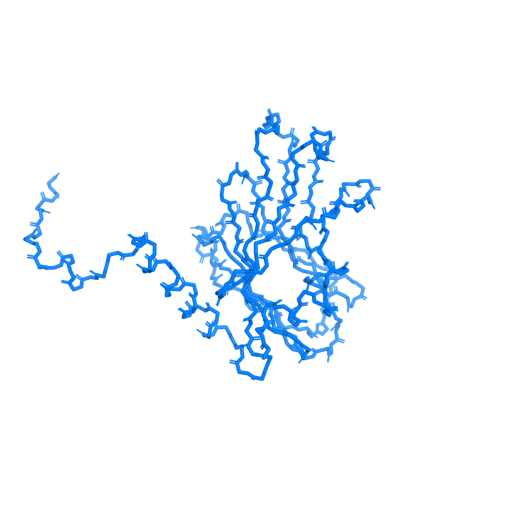4 1.00 98.50 132 TYR A N 1
ATOM 1084 C CA . TYR A 1 132 ? -7.424 -8.252 7.894 1.00 98.50 132 TYR A CA 1
ATOM 1085 C C . TYR A 1 132 ? -7.049 -6.824 7.519 1.00 98.50 132 TYR A C 1
ATOM 1087 O O . TYR A 1 132 ? -7.875 -6.105 6.951 1.00 98.50 132 TYR A O 1
ATOM 1095 N N . THR A 1 133 ? -5.800 -6.436 7.773 1.00 98.25 133 THR A N 1
ATOM 1096 C CA . THR A 1 133 ? -5.218 -5.202 7.232 1.00 98.25 133 THR A CA 1
ATOM 1097 C C . THR A 1 133 ? -3.858 -5.448 6.586 1.00 98.25 133 THR A C 1
ATOM 1099 O O . THR A 1 133 ? -3.097 -6.311 7.028 1.00 98.25 133 THR A O 1
ATOM 1102 N N . ILE A 1 134 ? -3.556 -4.689 5.533 1.00 98.38 134 ILE A N 1
ATOM 1103 C CA . ILE A 1 134 ? -2.210 -4.509 4.985 1.00 98.38 134 ILE A CA 1
ATOM 1104 C C . ILE A 1 134 ? -1.955 -3.023 4.740 1.00 98.38 134 ILE A C 1
ATOM 1106 O O . ILE A 1 134 ? -2.794 -2.330 4.170 1.00 98.38 134 ILE A O 1
ATOM 1110 N N . CYS A 1 135 ? -0.798 -2.517 5.152 1.00 98.12 135 CYS A N 1
ATOM 1111 C CA . CYS A 1 135 ? -0.380 -1.155 4.825 1.00 98.12 135 CYS A CA 1
ATOM 1112 C C . CYS A 1 135 ? 1.141 -1.005 4.893 1.00 98.12 135 CYS A C 1
ATOM 1114 O O . CYS A 1 135 ? 1.845 -1.870 5.418 1.00 98.12 135 CYS A O 1
ATOM 1116 N N . ALA A 1 136 ? 1.651 0.113 4.376 1.00 97.62 136 ALA A N 1
ATOM 1117 C CA . ALA A 1 136 ? 3.010 0.538 4.683 1.00 97.62 136 ALA A CA 1
ATOM 1118 C C . ALA A 1 136 ? 3.008 1.301 6.016 1.00 97.62 136 ALA A C 1
ATOM 1120 O O . ALA A 1 136 ? 2.239 2.247 6.183 1.00 97.62 136 ALA A O 1
ATOM 1121 N N . LEU A 1 137 ? 3.867 0.888 6.944 1.00 97.19 137 LEU A N 1
ATOM 1122 C CA . LEU A 1 137 ? 4.120 1.548 8.218 1.00 97.19 137 LEU A CA 1
ATOM 1123 C C . LEU A 1 137 ? 5.457 2.285 8.134 1.00 97.19 137 LEU A C 1
ATOM 1125 O O . LEU A 1 137 ? 6.510 1.647 8.077 1.00 97.19 137 LEU A O 1
ATOM 1129 N N . TYR A 1 138 ? 5.402 3.612 8.144 1.00 95.81 138 TYR A N 1
ATOM 1130 C CA . TYR A 1 138 ? 6.564 4.487 8.273 1.00 95.81 138 TYR A CA 1
ATOM 1131 C C . TYR A 1 138 ? 6.804 4.785 9.754 1.00 95.81 138 TYR A C 1
ATOM 1133 O O . TYR A 1 138 ? 5.852 5.077 10.482 1.00 95.81 138 TYR A O 1
ATOM 1141 N N . ASP A 1 139 ? 8.059 4.706 10.194 1.00 92.69 139 ASP A N 1
ATOM 1142 C CA . ASP A 1 139 ? 8.471 4.932 11.583 1.00 92.69 139 ASP A CA 1
ATOM 1143 C C . ASP A 1 139 ? 9.547 6.021 11.638 1.00 92.69 139 ASP A C 1
ATOM 1145 O O . ASP A 1 139 ? 10.665 5.831 11.162 1.00 92.69 139 ASP A O 1
ATOM 1149 N N . PHE A 1 140 ? 9.197 7.162 12.230 1.00 92.81 140 PHE A N 1
ATOM 1150 C CA . PHE A 1 140 ? 10.051 8.344 12.359 1.00 92.81 140 PHE A CA 1
ATOM 1151 C C . PHE A 1 140 ? 10.651 8.487 13.763 1.00 92.81 140 PHE A C 1
ATOM 1153 O O . PHE A 1 140 ? 11.270 9.500 14.090 1.00 92.81 140 PHE A O 1
ATOM 1160 N N . THR A 1 141 ? 10.496 7.484 14.631 1.00 90.12 141 THR A N 1
ATOM 1161 C CA . THR A 1 141 ? 11.037 7.539 15.998 1.00 90.12 141 THR A CA 1
ATOM 1162 C C . THR A 1 141 ? 12.568 7.474 16.038 1.00 90.12 141 THR A C 1
ATOM 1164 O O . THR A 1 141 ? 13.173 7.937 17.003 1.00 90.12 141 THR A O 1
ATOM 1167 N N . GLY A 1 142 ? 13.207 6.975 14.974 1.00 80.00 142 GLY A N 1
ATOM 1168 C CA . GLY A 1 142 ? 14.658 6.784 14.848 1.00 80.00 142 GLY A CA 1
ATOM 1169 C C . GLY A 1 142 ? 15.499 8.048 14.625 1.00 80.00 142 GLY A C 1
ATOM 1170 O O . GLY A 1 142 ? 16.636 7.930 14.178 1.00 80.00 142 GLY A O 1
ATOM 1171 N N . HIS A 1 143 ? 14.971 9.240 14.920 1.00 68.56 143 HIS A N 1
ATOM 1172 C CA . HIS A 1 143 ? 15.605 10.546 14.667 1.00 68.56 143 HIS A CA 1
ATOM 1173 C C . HIS A 1 143 ? 15.843 10.892 13.185 1.00 68.56 143 HIS A C 1
ATOM 1175 O O . HIS A 1 143 ? 16.536 11.872 12.900 1.00 68.56 143 HIS A O 1
ATOM 1181 N N . GLU A 1 144 ? 15.268 10.142 12.241 1.00 80.12 144 GLU A N 1
ATOM 1182 C CA . GLU A 1 144 ? 15.257 10.551 10.837 1.00 80.12 144 GLU A CA 1
ATOM 1183 C C . GLU A 1 144 ? 14.337 11.776 10.694 1.00 80.12 144 GLU A C 1
ATOM 1185 O O . GLU A 1 144 ? 13.155 11.693 11.040 1.00 80.12 144 GLU A O 1
ATOM 1190 N N . PRO A 1 145 ? 14.847 12.938 10.243 1.00 86.56 145 PRO A N 1
ATOM 1191 C CA . PRO A 1 145 ? 13.993 14.096 10.041 1.00 86.56 145 PRO A CA 1
ATOM 1192 C C . PRO A 1 145 ? 13.003 13.815 8.910 1.00 86.56 145 PRO A C 1
ATOM 1194 O O . PRO A 1 145 ? 13.333 13.160 7.933 1.00 86.56 145 PRO A O 1
ATOM 1197 N N . VAL A 1 146 ? 11.799 14.369 8.988 1.00 92.94 146 VAL A N 1
ATOM 1198 C CA . VAL A 1 146 ? 10.880 14.376 7.845 1.00 92.94 146 VAL A CA 1
ATOM 1199 C C . VAL A 1 146 ? 11.392 15.396 6.817 1.00 92.94 146 VAL A C 1
ATOM 1201 O O . VAL A 1 146 ? 11.431 16.598 7.096 1.00 92.94 146 VAL A O 1
ATOM 1204 N N . TRP A 1 147 ? 11.823 14.936 5.638 1.00 93.44 147 TRP A N 1
ATOM 1205 C CA . TRP A 1 147 ? 12.524 15.756 4.637 1.00 93.44 147 TRP A CA 1
ATOM 1206 C C . TRP A 1 147 ? 11.835 15.852 3.259 1.00 93.44 147 TRP A C 1
ATOM 1208 O O . TRP A 1 147 ? 11.967 16.892 2.605 1.00 93.44 147 TRP A O 1
ATOM 1218 N N . ASP A 1 148 ? 11.028 14.871 2.855 1.00 96.69 148 ASP A N 1
ATOM 1219 C CA . ASP A 1 148 ? 10.261 14.825 1.593 1.00 96.69 148 ASP A CA 1
ATOM 1220 C C . ASP A 1 148 ? 8.790 14.399 1.790 1.00 96.69 148 ASP A C 1
ATOM 1222 O O . ASP A 1 148 ? 8.399 13.892 2.844 1.00 96.69 148 ASP A O 1
ATOM 1226 N N . ASP A 1 149 ? 7.964 14.628 0.774 1.00 97.62 149 ASP A N 1
ATOM 1227 C CA . ASP A 1 149 ? 6.567 14.189 0.717 1.00 97.62 149 ASP A CA 1
ATOM 1228 C C . ASP A 1 149 ? 6.482 12.669 0.536 1.00 97.62 149 ASP A C 1
ATOM 1230 O O . ASP A 1 149 ? 7.316 12.072 -0.136 1.00 97.62 149 ASP A O 1
ATOM 1234 N N . ILE A 1 150 ? 5.446 12.017 1.064 1.00 97.69 150 ILE A N 1
ATOM 1235 C CA . ILE A 1 150 ? 5.201 10.596 0.770 1.00 97.69 150 ILE A CA 1
ATOM 1236 C C . ILE A 1 150 ? 4.432 10.497 -0.544 1.00 97.69 150 ILE A C 1
ATOM 1238 O O . ILE A 1 150 ? 3.332 11.043 -0.661 1.00 97.69 150 ILE A O 1
ATOM 1242 N N . ARG A 1 151 ? 4.976 9.751 -1.513 1.00 97.69 151 ARG A N 1
ATOM 1243 C CA . ARG A 1 151 ? 4.315 9.479 -2.795 1.00 97.69 151 ARG A CA 1
ATOM 1244 C C . ARG A 1 151 ? 4.088 7.989 -2.986 1.00 97.69 151 ARG A C 1
ATOM 1246 O O . ARG A 1 151 ? 4.990 7.170 -2.808 1.00 97.69 151 ARG A O 1
ATOM 1253 N N . ILE A 1 152 ? 2.864 7.653 -3.370 1.00 98.00 152 ILE A N 1
ATOM 1254 C CA . ILE A 1 152 ? 2.429 6.287 -3.647 1.00 98.00 152 ILE A CA 1
ATOM 1255 C C . ILE A 1 152 ? 1.892 6.239 -5.071 1.00 98.00 152 ILE A C 1
ATOM 1257 O O . ILE A 1 152 ? 1.168 7.137 -5.501 1.00 98.00 152 ILE A O 1
ATOM 1261 N N . GLU A 1 153 ? 2.220 5.183 -5.805 1.00 97.75 153 GLU A N 1
ATOM 1262 C CA . GLU A 1 153 ? 1.557 4.886 -7.071 1.00 97.75 153 GLU A CA 1
ATOM 1263 C C . GLU A 1 153 ? 0.614 3.711 -6.864 1.00 97.75 153 GLU A C 1
ATOM 1265 O O . GLU A 1 153 ? 1.033 2.595 -6.556 1.00 97.75 153 GLU A O 1
ATOM 1270 N N . LEU A 1 154 ? -0.673 3.969 -7.033 1.00 98.00 154 LEU A N 1
ATOM 1271 C CA . LEU A 1 154 ? -1.706 2.954 -6.999 1.00 98.00 154 LEU A CA 1
ATOM 1272 C C . LEU A 1 154 ? -2.035 2.561 -8.434 1.00 98.00 154 LEU A C 1
ATOM 1274 O O . LEU A 1 154 ? -2.394 3.420 -9.230 1.00 98.00 154 LEU A O 1
ATOM 1278 N N . ILE A 1 155 ? -1.929 1.282 -8.778 1.00 97.94 155 ILE A N 1
ATOM 1279 C CA . ILE A 1 155 ? -2.223 0.784 -10.124 1.00 97.94 155 ILE A CA 1
ATOM 1280 C C . ILE A 1 155 ? -3.488 -0.077 -10.061 1.00 97.94 155 ILE A C 1
ATOM 1282 O O . ILE A 1 155 ? -3.408 -1.245 -9.661 1.00 97.94 155 ILE A O 1
ATOM 1286 N N . PRO A 1 156 ? -4.666 0.475 -10.411 1.00 97.31 156 PRO A N 1
ATOM 1287 C CA . PRO A 1 156 ? -5.897 -0.293 -10.493 1.00 97.31 156 PRO A CA 1
ATOM 1288 C C . PRO A 1 156 ? -5.813 -1.379 -11.564 1.00 97.31 156 PRO A C 1
ATOM 1290 O O . PRO A 1 156 ? -5.512 -1.132 -12.735 1.00 97.31 156 PRO A O 1
ATOM 1293 N N . LEU A 1 157 ? -6.148 -2.595 -11.170 1.00 96.25 157 LEU A N 1
ATOM 1294 C CA . LEU A 1 157 ? -6.318 -3.727 -12.063 1.00 96.25 157 LEU A CA 1
ATOM 1295 C C . LEU A 1 157 ? -7.808 -4.029 -12.208 1.00 96.25 157 LEU A C 1
ATOM 1297 O O . LEU A 1 157 ? -8.641 -3.578 -11.423 1.00 96.25 157 LEU A O 1
ATOM 1301 N N . ASP A 1 158 ? -8.139 -4.789 -13.242 1.00 94.31 158 ASP A N 1
ATOM 1302 C CA . ASP A 1 158 ? -9.476 -5.352 -13.373 1.00 94.31 158 ASP A CA 1
ATOM 1303 C C . ASP A 1 158 ? -9.759 -6.272 -12.164 1.00 94.31 158 ASP A C 1
ATOM 1305 O O . ASP A 1 158 ? -8.914 -7.117 -11.877 1.00 94.31 158 ASP A O 1
ATOM 1309 N N . PRO A 1 159 ? -10.864 -6.122 -11.416 1.00 93.38 159 PRO A N 1
ATOM 1310 C CA . PRO A 1 159 ? -11.155 -6.988 -10.270 1.00 93.38 159 PRO A CA 1
ATOM 1311 C C . PRO A 1 159 ? -11.327 -8.463 -10.664 1.00 93.38 159 PRO A C 1
ATOM 1313 O O . PRO A 1 159 ? -10.867 -9.350 -9.943 1.00 93.38 159 PRO A O 1
ATOM 1316 N N . GLU A 1 160 ? -11.887 -8.744 -11.840 1.00 93.12 160 GLU A N 1
ATOM 1317 C CA . GLU A 1 160 ? -12.175 -10.110 -12.286 1.00 93.12 160 GLU A CA 1
ATOM 1318 C C . GLU A 1 160 ? -10.882 -10.857 -12.626 1.00 93.12 160 GLU A C 1
ATOM 1320 O O . GLU A 1 160 ? -10.682 -11.999 -12.215 1.00 93.12 160 GLU A O 1
ATOM 1325 N N . THR A 1 161 ? -9.955 -10.190 -13.321 1.00 94.50 161 THR A N 1
ATOM 1326 C CA . THR A 1 161 ? -8.717 -10.819 -13.826 1.00 94.50 161 THR A CA 1
ATOM 1327 C C . THR A 1 161 ? -7.442 -10.380 -13.103 1.00 94.50 161 THR A C 1
ATOM 1329 O O . THR A 1 161 ? -6.357 -10.875 -13.402 1.00 94.50 161 THR A O 1
ATOM 1332 N N . GLY A 1 162 ? -7.532 -9.403 -12.204 1.00 94.62 162 GLY A N 1
ATOM 1333 C CA . GLY A 1 162 ? -6.424 -8.833 -11.441 1.00 94.62 162 GLY A CA 1
ATOM 1334 C C . GLY A 1 162 ? -5.973 -9.780 -10.343 1.00 94.62 162 GLY A C 1
ATOM 1335 O O . GLY A 1 162 ? -6.352 -9.650 -9.180 1.00 94.62 162 GLY A O 1
ATOM 1336 N N . ASP A 1 163 ? -5.187 -10.776 -10.722 1.00 96.56 163 ASP A N 1
ATOM 1337 C CA . ASP A 1 163 ? -4.535 -11.691 -9.797 1.00 96.56 163 ASP A CA 1
ATOM 1338 C C . ASP A 1 163 ? -3.085 -11.252 -9.511 1.00 96.56 163 ASP A C 1
ATOM 1340 O O . ASP A 1 163 ? -2.585 -10.235 -10.007 1.00 96.56 163 ASP A O 1
ATOM 1344 N N . TYR A 1 164 ? -2.378 -12.036 -8.696 1.00 95.31 164 TYR A N 1
ATOM 1345 C CA . TYR A 1 164 ? -0.996 -11.730 -8.329 1.00 95.31 164 TYR A CA 1
ATOM 1346 C C . TYR A 1 164 ? -0.051 -11.827 -9.540 1.00 95.31 164 TYR A C 1
ATOM 1348 O O . TYR A 1 164 ? 0.954 -11.117 -9.594 1.00 95.31 164 TYR A O 1
ATOM 1356 N N . ASN A 1 165 ? -0.374 -12.662 -10.538 1.00 96.00 165 ASN A N 1
ATOM 1357 C CA . ASN A 1 165 ? 0.405 -12.757 -11.770 1.00 96.00 165 ASN A CA 1
ATOM 1358 C C . ASN A 1 165 ? 0.286 -11.464 -12.575 1.00 96.00 165 ASN A C 1
ATOM 1360 O O . ASN A 1 165 ? 1.287 -10.962 -13.091 1.00 96.00 165 ASN A O 1
ATOM 1364 N N . GLN A 1 166 ? -0.920 -10.906 -12.668 1.00 96.94 166 GLN A N 1
ATOM 1365 C CA . GLN A 1 166 ? -1.161 -9.637 -13.334 1.00 96.94 166 GLN A CA 1
ATOM 1366 C C . GLN A 1 166 ? -0.468 -8.488 -12.594 1.00 96.94 166 GLN A C 1
ATOM 1368 O O . GLN A 1 166 ? 0.166 -7.658 -13.246 1.00 96.94 166 GLN A O 1
ATOM 1373 N N . MET A 1 167 ? -0.492 -8.474 -11.257 1.00 97.12 167 MET A N 1
ATOM 1374 C CA . MET A 1 167 ? 0.274 -7.515 -10.443 1.00 97.12 167 MET A CA 1
ATOM 1375 C C . MET A 1 167 ? 1.781 -7.607 -10.730 1.00 97.12 167 MET A C 1
ATOM 1377 O O . MET A 1 167 ? 2.417 -6.596 -11.023 1.00 97.12 167 MET A O 1
ATOM 1381 N N . ALA A 1 168 ? 2.349 -8.817 -10.732 1.00 95.94 168 ALA A N 1
ATOM 1382 C CA . ALA A 1 168 ? 3.772 -9.038 -10.993 1.00 95.94 168 ALA A CA 1
ATOM 1383 C C . ALA A 1 168 ? 4.185 -8.643 -12.422 1.00 95.94 168 ALA A C 1
ATOM 1385 O O . ALA A 1 168 ? 5.233 -8.025 -12.626 1.00 95.94 168 ALA A O 1
ATOM 1386 N N . ARG A 1 169 ? 3.359 -8.967 -13.428 1.00 96.56 169 ARG A N 1
ATOM 1387 C CA . ARG A 1 169 ? 3.578 -8.543 -14.822 1.00 96.56 169 ARG A CA 1
ATOM 1388 C C . ARG A 1 169 ? 3.514 -7.028 -14.960 1.00 96.56 169 ARG A C 1
ATOM 1390 O O . ARG A 1 169 ? 4.371 -6.458 -15.626 1.00 96.56 169 ARG A O 1
ATOM 1397 N N . THR A 1 170 ? 2.546 -6.395 -14.302 1.00 96.56 170 THR A N 1
ATOM 1398 C CA . THR A 1 170 ? 2.379 -4.937 -14.305 1.00 96.56 170 THR A CA 1
ATOM 1399 C C . THR A 1 170 ? 3.603 -4.252 -13.704 1.00 96.56 170 THR A C 1
ATOM 1401 O O . THR A 1 170 ? 4.198 -3.400 -14.360 1.00 96.56 170 THR A O 1
ATOM 1404 N N . GLU A 1 171 ? 4.061 -4.687 -12.524 1.00 96.31 171 GLU A N 1
ATOM 1405 C CA . GLU A 1 171 ? 5.291 -4.162 -11.915 1.00 96.31 171 GLU A CA 1
ATOM 1406 C C . GLU A 1 171 ? 6.493 -4.336 -12.848 1.00 96.31 171 GLU A C 1
ATOM 1408 O O . GLU A 1 171 ? 7.265 -3.406 -13.073 1.00 96.31 171 GLU A O 1
ATOM 1413 N N . ARG A 1 172 ? 6.642 -5.519 -13.453 1.00 95.94 172 ARG A N 1
ATOM 1414 C CA . ARG A 1 172 ? 7.723 -5.785 -14.405 1.00 95.94 172 ARG A CA 1
ATOM 1415 C C . ARG A 1 172 ? 7.686 -4.837 -15.606 1.00 95.94 172 ARG A C 1
ATOM 1417 O O . ARG A 1 172 ? 8.746 -4.348 -15.993 1.00 95.94 172 ARG A O 1
ATOM 1424 N N . CYS A 1 173 ? 6.519 -4.611 -16.206 1.00 95.38 173 CYS A N 1
ATOM 1425 C CA . CYS A 1 173 ? 6.358 -3.701 -17.341 1.00 95.38 173 CYS A CA 1
ATOM 1426 C C . CYS A 1 173 ? 6.751 -2.272 -16.962 1.00 95.38 173 CYS A C 1
ATOM 1428 O O . CYS A 1 173 ? 7.613 -1.697 -17.620 1.00 95.38 173 CYS A O 1
ATOM 1430 N N . LEU A 1 174 ? 6.235 -1.757 -15.843 1.00 94.25 174 LEU A N 1
ATOM 1431 C CA . LEU A 1 174 ? 6.557 -0.411 -15.358 1.00 94.25 174 LEU A CA 1
ATOM 1432 C C . LEU A 1 174 ? 8.062 -0.231 -15.108 1.00 94.25 174 LEU A C 1
ATOM 1434 O O . LEU A 1 174 ? 8.643 0.795 -15.459 1.00 94.25 174 LEU A O 1
ATOM 1438 N N . ARG A 1 175 ? 8.726 -1.238 -14.532 1.00 93.75 175 ARG A N 1
ATOM 1439 C CA . ARG A 1 175 ? 10.178 -1.200 -14.292 1.00 93.75 175 ARG A CA 1
ATOM 1440 C C . ARG A 1 175 ? 11.004 -1.307 -15.576 1.00 93.75 175 ARG A C 1
ATOM 1442 O O . ARG A 1 175 ? 12.067 -0.697 -15.667 1.00 93.75 175 ARG A O 1
ATOM 1449 N N . LEU A 1 176 ? 10.536 -2.065 -16.571 1.00 94.62 176 LEU A N 1
ATOM 1450 C CA . LEU A 1 176 ? 11.157 -2.115 -17.901 1.00 94.62 176 LEU A CA 1
ATOM 1451 C C . LEU A 1 176 ? 11.039 -0.766 -18.619 1.00 94.62 176 LEU A C 1
ATOM 1453 O O . LEU A 1 176 ? 12.032 -0.286 -19.154 1.00 94.62 176 LEU A O 1
ATOM 1457 N N . GLU A 1 177 ? 9.861 -0.140 -18.588 1.00 92.88 177 GLU A N 1
ATOM 1458 C CA . GLU A 1 177 ? 9.609 1.180 -19.186 1.00 92.88 177 GLU A CA 1
ATOM 1459 C C . GLU A 1 177 ? 10.484 2.275 -18.565 1.00 92.88 177 GLU A C 1
ATOM 1461 O O . GLU A 1 177 ? 10.967 3.158 -19.269 1.00 92.88 177 GLU A O 1
ATOM 1466 N N . ARG A 1 178 ? 10.758 2.180 -17.258 1.00 90.69 178 ARG A N 1
ATOM 1467 C CA . ARG A 1 178 ? 11.687 3.070 -16.537 1.00 90.69 178 ARG A CA 1
ATOM 1468 C C . ARG A 1 178 ? 13.167 2.763 -16.773 1.00 90.69 178 ARG A C 1
ATOM 1470 O O . ARG A 1 178 ? 14.020 3.487 -16.271 1.00 90.69 178 ARG A O 1
ATOM 1477 N N . GLY A 1 179 ? 13.491 1.690 -17.496 1.00 92.62 179 GLY A N 1
ATOM 1478 C CA . GLY A 1 179 ? 14.872 1.261 -17.726 1.00 92.62 179 GLY A CA 1
ATOM 1479 C C . GLY A 1 179 ? 15.566 0.666 -16.494 1.00 92.62 179 GLY A C 1
ATOM 1480 O O . GLY A 1 179 ? 16.780 0.479 -16.510 1.00 92.62 179 GLY A O 1
ATOM 1481 N N . GLU A 1 180 ? 14.826 0.326 -15.434 1.00 92.06 180 GLU A N 1
ATOM 1482 C CA . GLU A 1 180 ? 15.383 -0.271 -14.209 1.00 92.06 180 GLU A CA 1
ATOM 1483 C C . GLU A 1 180 ? 15.815 -1.732 -14.410 1.00 92.06 180 GLU A C 1
ATOM 1485 O O . GLU A 1 180 ? 16.611 -2.278 -13.642 1.00 92.06 180 GLU A O 1
ATOM 1490 N N . ILE A 1 181 ? 15.255 -2.398 -15.422 1.00 92.50 181 ILE A N 1
ATOM 1491 C CA . ILE A 1 181 ? 15.530 -3.797 -15.737 1.00 92.50 181 ILE A CA 1
ATOM 1492 C C . ILE A 1 181 ? 16.266 -3.869 -17.069 1.00 92.50 181 ILE A C 1
ATOM 1494 O O . ILE A 1 181 ? 15.703 -3.566 -18.116 1.00 92.50 181 ILE A O 1
ATOM 1498 N N . VAL A 1 182 ? 17.491 -4.395 -17.037 1.00 89.62 182 VAL A N 1
ATOM 1499 C CA . VAL A 1 182 ? 18.215 -4.830 -18.238 1.00 89.62 182 VAL A CA 1
ATOM 1500 C C . VAL A 1 182 ? 18.025 -6.345 -18.399 1.00 89.62 182 VAL A C 1
ATOM 1502 O O . VAL A 1 182 ? 18.523 -7.106 -17.557 1.00 89.62 182 VAL A O 1
ATOM 1505 N N . PRO A 1 183 ? 17.307 -6.818 -19.437 1.00 90.69 183 PRO A N 1
ATOM 1506 C CA . PRO A 1 183 ? 17.114 -8.243 -19.692 1.00 90.69 183 PRO A CA 1
ATOM 1507 C C . PRO A 1 183 ? 18.436 -9.003 -19.854 1.00 90.69 183 PRO A C 1
ATOM 1509 O O . PRO A 1 183 ? 19.384 -8.492 -20.445 1.00 90.69 183 PRO A O 1
ATOM 1512 N N . LEU A 1 184 ? 18.477 -10.265 -19.409 1.00 89.62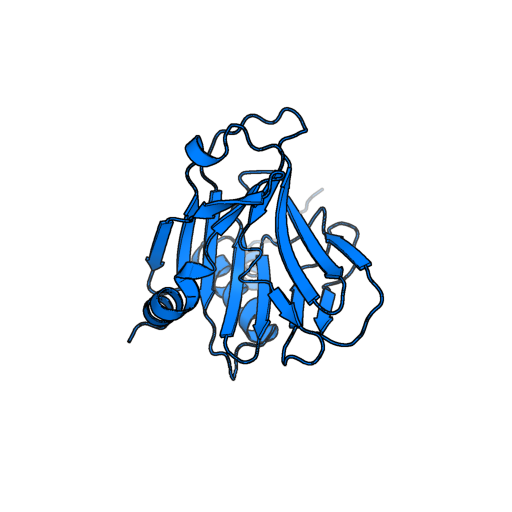 184 LEU A N 1
ATOM 1513 C CA . LEU A 1 184 ? 19.665 -11.123 -19.545 1.00 89.62 184 LEU A CA 1
ATOM 1514 C C . LEU A 1 184 ? 20.155 -11.223 -20.994 1.00 89.62 184 LEU A C 1
ATOM 1516 O O . LEU A 1 184 ? 21.351 -11.114 -21.224 1.00 89.62 184 LEU A O 1
ATOM 1520 N N . ARG A 1 185 ? 19.237 -11.331 -21.966 1.00 90.50 185 ARG A N 1
ATOM 1521 C CA . AR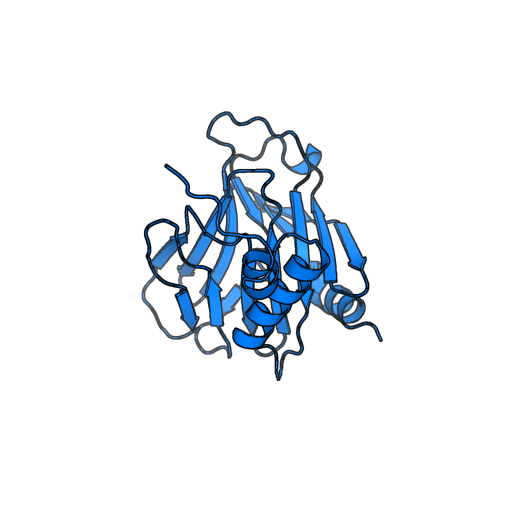G A 1 185 ? 19.572 -11.333 -23.398 1.00 90.50 185 ARG A CA 1
ATOM 1522 C C . ARG A 1 185 ? 20.459 -10.143 -23.787 1.00 90.50 185 ARG A C 1
ATOM 1524 O O . ARG A 1 185 ? 21.477 -10.354 -24.424 1.00 90.50 185 ARG A O 1
ATOM 1531 N N . GLN A 1 186 ? 20.105 -8.933 -23.348 1.00 89.69 186 GLN A N 1
ATOM 1532 C CA . GLN A 1 186 ? 20.888 -7.721 -23.619 1.00 89.69 186 GLN A CA 1
ATOM 1533 C C . GLN A 1 186 ? 22.214 -7.711 -22.848 1.00 89.69 186 GLN A C 1
ATOM 1535 O O . GLN A 1 186 ? 23.224 -7.229 -23.349 1.00 89.69 186 GLN A O 1
ATOM 1540 N N . LYS A 1 187 ? 22.249 -8.266 -21.627 1.00 87.12 187 LYS A N 1
ATOM 1541 C CA . LYS A 1 187 ? 23.506 -8.408 -20.873 1.00 87.12 187 LYS A CA 1
ATOM 1542 C C . LYS A 1 187 ? 24.492 -9.336 -21.588 1.00 87.12 187 LYS A C 1
ATOM 1544 O O . LYS A 1 187 ? 25.675 -9.027 -21.615 1.00 87.12 187 LYS A O 1
ATOM 1549 N N . CYS A 1 188 ? 24.006 -10.423 -22.190 1.00 86.38 188 CYS A N 1
ATOM 1550 C CA . CYS A 1 188 ? 24.819 -11.400 -22.919 1.00 86.38 188 CYS A CA 1
ATOM 1551 C C . CYS A 1 188 ? 25.338 -10.905 -24.280 1.00 86.38 188 CYS A C 1
ATOM 1553 O O . CYS A 1 188 ? 26.225 -11.537 -24.843 1.00 86.38 188 CYS A O 1
ATOM 1555 N N . GLU A 1 189 ? 24.811 -9.801 -24.819 1.00 88.00 189 GLU A N 1
ATOM 1556 C CA . GLU A 1 189 ? 25.361 -9.162 -26.028 1.00 88.00 189 GLU A CA 1
ATOM 1557 C C . GLU A 1 189 ? 26.726 -8.509 -25.758 1.00 88.00 189 GLU A C 1
ATOM 1559 O O . GLU A 1 189 ? 27.506 -8.286 -26.683 1.00 88.00 189 GLU A O 1
ATOM 1564 N N . LYS A 1 190 ? 27.039 -8.224 -24.487 1.00 79.94 190 LYS A N 1
ATOM 1565 C CA . LYS A 1 190 ? 28.363 -7.776 -24.054 1.00 79.94 190 LYS A CA 1
ATOM 1566 C C . LYS A 1 190 ? 29.185 -9.001 -23.633 1.00 79.94 190 LYS A C 1
ATOM 1568 O O . LYS A 1 190 ? 28.644 -9.855 -22.925 1.00 79.94 190 LYS A O 1
ATOM 1573 N N . PRO A 1 191 ? 30.474 -9.097 -24.014 1.00 77.25 191 PRO A N 1
ATOM 1574 C CA . PRO A 1 191 ? 31.363 -10.115 -23.468 1.00 77.25 191 PRO A CA 1
ATOM 1575 C C . PRO A 1 191 ? 31.292 -10.079 -21.942 1.00 77.25 191 PRO A C 1
ATOM 1577 O O . PRO A 1 191 ? 31.263 -8.991 -21.358 1.00 77.25 191 PRO A O 1
ATOM 1580 N N . ALA A 1 192 ? 31.245 -11.247 -21.299 1.00 73.25 192 ALA A N 1
ATOM 1581 C CA . ALA A 1 192 ? 31.367 -11.305 -19.853 1.00 73.25 192 ALA A CA 1
ATOM 1582 C C . ALA A 1 192 ? 32.690 -10.628 -19.473 1.00 73.25 192 ALA A C 1
ATOM 1584 O O . ALA A 1 192 ? 33.757 -11.075 -19.886 1.00 73.25 192 ALA A O 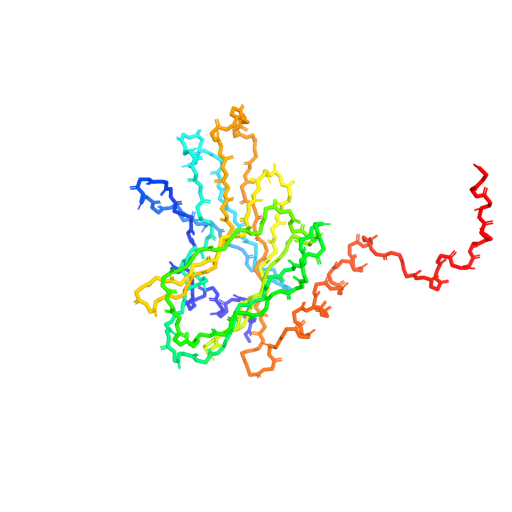1
ATOM 1585 N N . VAL A 1 193 ? 32.622 -9.519 -18.738 1.00 61.81 193 VAL A N 1
ATOM 1586 C CA . VAL A 1 193 ? 33.798 -9.015 -18.033 1.00 61.81 193 VAL A CA 1
ATOM 1587 C C . VAL A 1 193 ? 34.151 -10.075 -16.996 1.00 61.81 193 VAL A C 1
ATOM 1589 O O . VAL A 1 193 ? 33.320 -10.396 -16.145 1.00 61.81 193 VAL A O 1
ATOM 1592 N N . GLU A 1 194 ? 35.345 -10.662 -17.109 1.00 47.88 194 GLU A N 1
ATOM 1593 C CA . GLU A 1 194 ? 35.948 -11.426 -16.020 1.00 47.88 194 GLU A CA 1
ATOM 1594 C C . GLU A 1 194 ? 36.024 -10.491 -14.812 1.00 47.88 194 GLU A C 1
ATOM 1596 O O . GLU A 1 194 ? 36.856 -9.588 -14.751 1.00 47.88 194 GLU A O 1
ATOM 1601 N N . TYR A 1 195 ? 35.102 -10.662 -13.868 1.00 46.44 195 TYR A N 1
ATOM 1602 C CA . TYR A 1 195 ? 35.301 -10.165 -12.518 1.00 46.44 195 TYR A CA 1
ATOM 1603 C C . TYR A 1 195 ? 36.339 -11.092 -11.879 1.00 46.44 195 TYR A C 1
ATOM 1605 O O . TYR A 1 195 ? 35.984 -12.153 -11.364 1.00 46.44 195 TYR A O 1
ATOM 1613 N N . ALA A 1 196 ? 37.614 -10.726 -12.032 1.00 40.59 196 ALA A N 1
ATOM 1614 C CA . ALA A 1 196 ? 38.715 -11.220 -11.210 1.00 40.59 196 ALA A CA 1
ATOM 1615 C C . ALA A 1 196 ? 38.670 -10.573 -9.818 1.00 40.59 196 ALA A C 1
ATOM 1617 O O . ALA A 1 196 ? 38.285 -9.381 -9.737 1.00 40.59 196 ALA A O 1
#

Mean predicted aligned error: 4.46 Å

Sequence (196 aa):
MDREKLFCERYADLFYAETEDGRHLPFSYLPLGNGIRLELKKEFFVTAKTLRVLPALGRAKVGEEGYFITPREITCSGDIQTFFIPREDAEYRNRSPIMSCYGIRRAEYSCLVRLERNYHYQLELKAENGVYTICALYDFTGHEPVWDDIRIELIPLDPETGDYNQMARTERCLRLERGEIVPLRQKCEKPAVEYA